Protein AF-A0A0D8XVU2-F1 (afdb_monomer)

Radius of gyration: 22.28 Å; Cα contacts (8 Å, |Δi|>4): 128; chains: 1; bounding box: 56×34×59 Å

Foldseek 3Di:
DVVCVVVCCVVVPPPPPDPPPPPVPDQDQDQQDLVNLLVVLVPDDFPDQDDVVRDGSVNSNPDDSVVSVVVSVVSSVCLVVLNDPPVVLVDDDDDDDLVLVPDDPPDQPPHPPRDCVVVVVVVVVVVVVCVVVVNFDKDKDKDWDPVVQADDLSVVLVVVVVSVDPNSVSVRPRCVSCVVRDPHDDCPDTIDIDIDGDD

Secondary structure (DSSP, 8-state):
-HHHHHHHHHHHS---PPP-----S--PPP---HHHHHHHHHHSPTTPPP-TT---HHHHHT--HHHHHHHHHHHHHHHHTT---GGGGGS-----THHHHSS-TT--TT-TT--HHHHHHH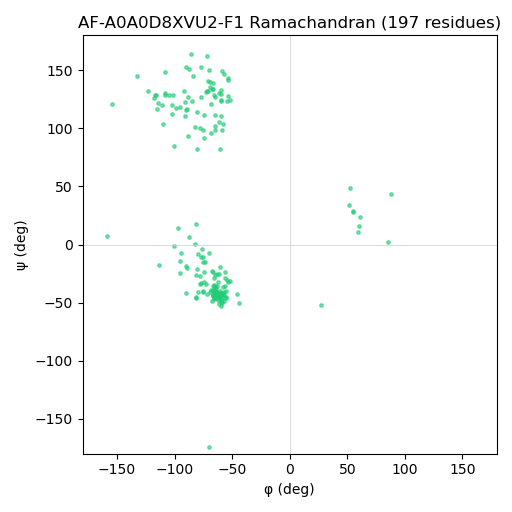HHHHHHHHHHTT---EEEEEEETTTTTS--HHHHHHHHHHTT--HHHHHHHHHHHHTTT------SS-EEEEEEE--

Mean predicted aligned error: 13.41 Å

pLDDT: mean 71.26, std 16.43, range [32.88, 96.31]

Structure (mmCIF, N/CA/C/O backbone):
data_AF-A0A0D8XVU2-F1
#
_entry.id   AF-A0A0D8XVU2-F1
#
loop_
_atom_site.group_PDB
_atom_site.id
_atom_site.type_symbol
_atom_site.label_atom_id
_atom_site.label_alt_id
_atom_site.label_comp_id
_atom_site.label_asym_id
_atom_site.label_entity_id
_atom_site.label_seq_id
_atom_site.pdbx_PDB_ins_code
_atom_site.Cartn_x
_atom_site.Cartn_y
_atom_site.Cartn_z
_atom_site.occupancy
_atom_site.B_iso_or_equiv
_atom_site.auth_seq_id
_atom_site.auth_comp_id
_atom_site.auth_asym_id
_atom_site.auth_atom_id
_atom_site.pdbx_PDB_model_num
ATOM 1 N N . LYS A 1 1 ? -9.656 13.065 28.078 1.00 55.38 1 LYS A N 1
ATOM 2 C CA . LYS A 1 1 ? -8.350 13.453 28.650 1.00 55.38 1 LYS A CA 1
ATOM 3 C C . LYS A 1 1 ? -7.384 12.282 28.564 1.00 55.38 1 LYS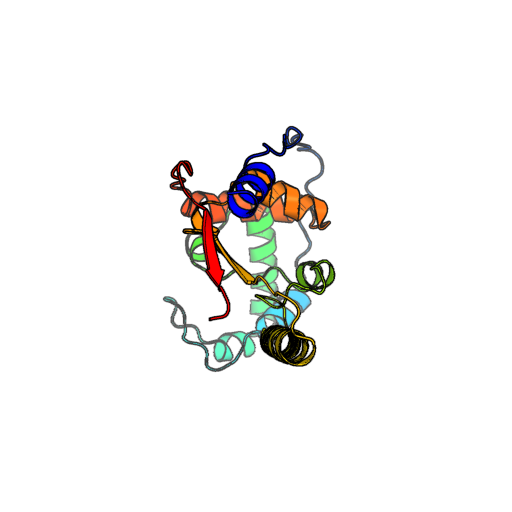 A C 1
ATOM 5 O O . LYS A 1 1 ? -6.720 12.231 27.550 1.00 55.38 1 LYS A O 1
ATOM 10 N N . ILE A 1 2 ? -7.490 11.244 29.408 1.00 67.81 2 ILE A N 1
ATOM 11 C CA . ILE A 1 2 ? -6.573 10.076 29.425 1.00 67.81 2 ILE A CA 1
ATOM 12 C C . ILE A 1 2 ? -6.225 9.510 28.035 1.00 67.81 2 ILE A C 1
ATOM 14 O O . ILE A 1 2 ? -5.056 9.371 27.721 1.00 67.81 2 ILE A O 1
ATOM 18 N N . ILE A 1 3 ? -7.216 9.230 27.181 1.00 64.94 3 ILE A N 1
ATOM 19 C CA . ILE A 1 3 ? -6.975 8.669 25.837 1.00 64.94 3 ILE A CA 1
ATOM 20 C C . ILE A 1 3 ? -6.237 9.662 24.925 1.00 64.94 3 ILE A C 1
ATOM 22 O O . ILE A 1 3 ? -5.293 9.293 24.236 1.00 64.94 3 ILE A O 1
ATOM 26 N N . TYR A 1 4 ? -6.650 10.931 24.936 1.00 64.50 4 TYR A N 1
ATOM 27 C CA . TYR A 1 4 ? -6.000 11.976 24.146 1.00 64.50 4 TYR A CA 1
ATOM 28 C C . TYR A 1 4 ? -4.567 12.211 24.631 1.00 64.50 4 TYR A C 1
ATOM 30 O O . TYR A 1 4 ? -3.660 12.271 23.811 1.00 64.50 4 TYR A O 1
ATOM 38 N N . ASP A 1 5 ? -4.359 12.271 25.947 1.00 70.50 5 ASP A N 1
ATOM 39 C CA . ASP A 1 5 ? -3.047 12.470 26.563 1.00 70.50 5 ASP A CA 1
ATOM 40 C C . ASP A 1 5 ? -2.137 11.261 26.291 1.00 70.50 5 ASP A C 1
ATOM 42 O O . ASP A 1 5 ? -0.983 11.434 25.918 1.00 70.50 5 ASP A O 1
ATOM 46 N N . TYR A 1 6 ? -2.670 10.035 26.372 1.00 70.75 6 TYR A N 1
ATOM 47 C CA . TYR A 1 6 ? -1.950 8.803 26.041 1.00 70.75 6 TYR A CA 1
ATOM 48 C C . TYR A 1 6 ? -1.466 8.800 24.589 1.00 70.75 6 TYR A C 1
ATOM 50 O O . TYR A 1 6 ? -0.275 8.630 24.352 1.00 70.75 6 TYR A O 1
ATOM 58 N N . TYR A 1 7 ? -2.352 9.040 23.616 1.00 63.50 7 TYR A N 1
ATOM 59 C CA . TYR A 1 7 ? -1.962 9.032 22.203 1.00 63.50 7 TYR A CA 1
ATOM 60 C C . TYR A 1 7 ? -1.126 10.257 21.812 1.00 63.50 7 TYR A C 1
ATOM 62 O O . TYR A 1 7 ? -0.202 10.128 21.015 1.00 63.50 7 TYR A O 1
ATOM 70 N N . THR A 1 8 ? -1.376 11.426 22.403 1.00 66.38 8 THR A N 1
ATOM 71 C CA . THR A 1 8 ? -0.524 12.611 22.208 1.00 66.38 8 THR A CA 1
ATOM 72 C C . THR A 1 8 ? 0.881 12.367 22.748 1.00 66.38 8 THR A C 1
ATOM 74 O O . THR A 1 8 ? 1.844 12.750 22.097 1.00 66.38 8 THR A O 1
ATOM 77 N N . ASN A 1 9 ? 1.028 11.673 23.880 1.00 65.19 9 ASN A N 1
ATOM 78 C CA . ASN A 1 9 ? 2.337 11.294 24.410 1.00 65.19 9 ASN A CA 1
ATOM 79 C C . ASN A 1 9 ? 2.997 10.181 23.582 1.00 65.19 9 ASN A C 1
ATOM 81 O O . ASN A 1 9 ? 4.178 10.293 23.270 1.00 65.19 9 ASN A O 1
ATOM 85 N N . LEU A 1 10 ? 2.242 9.154 23.171 1.00 65.69 10 LEU A N 1
ATOM 86 C CA . LEU A 1 10 ? 2.734 8.038 22.352 1.00 65.69 10 LEU A CA 1
ATOM 87 C C . LEU A 1 10 ? 3.265 8.509 20.990 1.00 65.69 10 LEU A C 1
ATOM 89 O O . LEU A 1 10 ? 4.299 8.038 20.532 1.00 65.69 10 LEU A O 1
ATOM 93 N N . PHE A 1 11 ? 2.563 9.443 20.343 1.00 60.69 11 PHE A N 1
ATOM 94 C CA . PHE A 1 11 ? 2.954 9.980 19.036 1.00 60.69 11 PHE A CA 1
ATOM 95 C C . PHE A 1 11 ? 3.769 11.282 19.126 1.00 60.69 11 PHE A C 1
ATOM 97 O O . PHE A 1 11 ? 4.379 11.692 18.141 1.00 60.69 11 PHE A O 1
ATOM 104 N N . GLY A 1 12 ? 3.793 11.942 20.287 1.00 54.47 12 GLY A N 1
ATOM 105 C CA . GLY A 1 12 ? 4.591 13.140 20.563 1.00 54.47 12 GLY A CA 1
ATOM 106 C C . GLY A 1 12 ? 5.991 12.838 21.100 1.00 54.47 12 GLY A C 1
ATOM 107 O O . GLY A 1 12 ? 6.888 13.682 20.975 1.00 54.47 12 GLY A O 1
ATOM 108 N N . SER A 1 13 ? 6.217 11.638 21.656 1.00 50.50 13 SER A N 1
ATOM 109 C CA . SER A 1 13 ? 7.553 11.177 22.022 1.00 50.50 13 SER A CA 1
ATOM 110 C C . SER A 1 13 ? 8.411 11.145 20.765 1.00 50.50 13 SER A C 1
ATOM 112 O O . SER A 1 13 ? 8.171 10.361 19.847 1.00 50.50 13 SER A O 1
ATOM 114 N N . HIS A 1 14 ? 9.386 12.048 20.699 1.00 51.75 14 HIS A N 1
ATOM 115 C CA . HIS A 1 14 ? 10.331 12.095 19.600 1.00 51.75 14 HIS A CA 1
ATOM 116 C C . HIS A 1 14 ? 11.087 10.769 19.587 1.00 51.75 14 HIS A C 1
ATOM 118 O O . HIS A 1 14 ? 11.956 10.548 20.431 1.00 51.75 14 HIS A O 1
ATOM 124 N N . VAL A 1 15 ? 10.767 9.892 18.634 1.00 48.75 15 VAL A N 1
ATOM 125 C CA . VAL A 1 15 ? 11.687 8.830 18.238 1.00 48.75 15 VAL A CA 1
ATOM 126 C C . VAL A 1 15 ? 12.948 9.567 17.804 1.00 48.75 15 VAL A C 1
ATOM 128 O O . VAL A 1 15 ? 12.955 10.248 16.775 1.00 48.75 15 VAL A O 1
ATOM 131 N N . ARG A 1 16 ? 13.981 9.557 18.654 1.00 41.47 16 ARG A N 1
ATOM 132 C CA . ARG A 1 16 ? 15.300 10.040 18.258 1.00 41.47 16 ARG A CA 1
ATOM 133 C C . ARG A 1 16 ? 15.799 9.027 17.247 1.00 41.47 16 ARG A C 1
ATOM 135 O O . ARG A 1 16 ? 16.278 7.965 17.627 1.00 41.47 16 ARG A O 1
ATOM 142 N N . LEU A 1 17 ? 15.591 9.343 15.977 1.00 44.69 17 LEU A N 1
ATOM 143 C CA . LEU A 1 17 ? 16.127 8.549 14.888 1.00 44.69 17 LEU A CA 1
ATOM 144 C C . LEU A 1 17 ? 17.657 8.586 15.033 1.00 44.69 17 LEU A C 1
ATOM 146 O O . LEU A 1 17 ? 18.214 9.678 15.230 1.00 44.69 17 LEU A O 1
ATOM 150 N N . PRO A 1 18 ? 18.344 7.435 14.998 1.00 41.91 18 PRO A N 1
ATOM 151 C CA . PRO A 1 18 ? 19.790 7.422 14.876 1.00 41.91 18 PRO A CA 1
ATOM 152 C C . PRO A 1 18 ? 20.185 8.259 13.650 1.00 41.91 18 PRO A C 1
ATOM 154 O O . PRO A 1 18 ? 19.475 8.224 12.639 1.00 41.91 18 PRO A O 1
ATOM 157 N N . PRO A 1 19 ? 21.293 9.018 13.688 1.00 42.16 19 PRO A N 1
ATOM 158 C CA . PRO A 1 19 ? 21.792 9.662 12.483 1.00 42.16 19 PRO A CA 1
ATOM 159 C C . PRO A 1 19 ? 21.988 8.588 11.407 1.00 42.16 19 PRO A C 1
ATOM 161 O O . PRO A 1 19 ? 22.682 7.595 11.633 1.00 42.16 19 PRO A O 1
ATOM 164 N N . CYS A 1 20 ? 21.334 8.768 10.254 1.00 41.53 20 CYS A N 1
ATOM 165 C CA . CYS A 1 20 ? 21.554 7.930 9.082 1.00 41.53 20 CYS A CA 1
ATOM 166 C C . CYS A 1 20 ? 23.033 8.041 8.710 1.00 41.53 20 CYS A C 1
ATOM 168 O O . CYS A 1 20 ? 23.448 9.020 8.094 1.00 41.53 20 CYS A O 1
ATOM 170 N N . ASN A 1 21 ? 23.839 7.060 9.119 1.00 40.81 21 ASN A N 1
ATOM 171 C CA . ASN A 1 21 ? 25.218 6.975 8.674 1.00 40.81 21 ASN A CA 1
ATOM 172 C C . ASN A 1 21 ? 25.180 6.731 7.167 1.00 40.81 21 ASN A C 1
ATOM 174 O O . ASN A 1 21 ? 24.754 5.664 6.719 1.00 40.81 21 ASN A O 1
ATOM 178 N N . GLU A 1 22 ? 25.604 7.732 6.398 1.00 47.22 22 GLU A N 1
ATOM 179 C CA . GLU A 1 22 ? 25.876 7.619 4.971 1.00 47.22 22 GLU A CA 1
ATOM 180 C C . GLU A 1 22 ? 26.980 6.571 4.763 1.00 47.22 22 GLU A C 1
ATOM 182 O O . GLU A 1 22 ? 28.155 6.901 4.626 1.00 47.22 22 GLU A O 1
ATOM 187 N N . ARG A 1 23 ? 26.637 5.280 4.752 1.00 42.72 23 ARG A N 1
ATOM 188 C CA . ARG A 1 23 ? 27.529 4.268 4.187 1.00 42.72 23 ARG A CA 1
ATOM 189 C C . ARG A 1 23 ? 27.447 4.429 2.674 1.00 42.72 23 ARG A C 1
ATOM 191 O O . ARG A 1 23 ? 26.523 3.924 2.042 1.00 42.72 23 ARG A O 1
ATOM 198 N N . LYS A 1 24 ? 28.352 5.242 2.132 1.00 46.25 24 LYS A N 1
ATOM 199 C CA . LYS A 1 24 ? 28.456 5.551 0.700 1.00 46.25 24 LYS A CA 1
ATOM 200 C C . LYS A 1 24 ? 29.156 4.472 -0.120 1.00 46.25 24 LYS A C 1
ATOM 202 O O . LYS A 1 24 ? 29.100 4.544 -1.343 1.00 46.25 24 LYS A O 1
ATOM 207 N N . ASP A 1 25 ? 29.740 3.467 0.513 1.00 42.00 25 ASP A N 1
ATOM 208 C CA . ASP A 1 25 ? 30.654 2.570 -0.182 1.00 42.00 25 ASP A CA 1
ATOM 209 C C . ASP A 1 25 ? 30.004 1.192 -0.392 1.00 42.00 25 ASP A C 1
ATOM 211 O O . ASP A 1 25 ? 29.440 0.612 0.534 1.00 42.00 25 ASP A O 1
ATOM 215 N N . ASP A 1 26 ? 30.049 0.726 -1.645 1.00 47.97 26 ASP A N 1
ATOM 216 C CA . ASP A 1 26 ? 29.493 -0.517 -2.215 1.00 47.97 26 ASP A CA 1
ATOM 217 C C . ASP A 1 26 ? 28.041 -0.497 -2.736 1.00 47.97 26 ASP A C 1
ATOM 219 O O . ASP A 1 26 ? 27.272 -1.454 -2.598 1.00 47.97 26 ASP A O 1
ATOM 223 N N . TYR A 1 27 ? 27.667 0.563 -3.462 1.00 54.53 27 TYR A N 1
ATOM 224 C CA . TYR A 1 27 ? 26.504 0.511 -4.358 1.00 54.53 27 TYR A CA 1
ATOM 225 C C . TYR A 1 27 ? 26.731 -0.487 -5.510 1.00 54.53 27 TYR A C 1
ATOM 227 O O . TYR A 1 27 ? 27.332 -0.163 -6.534 1.00 54.53 27 TYR A O 1
ATOM 235 N N . VAL A 1 28 ? 26.190 -1.699 -5.372 1.00 60.41 28 VAL A N 1
ATOM 236 C CA . VAL A 1 28 ? 26.050 -2.646 -6.487 1.00 60.41 28 VAL A CA 1
ATOM 237 C C . VAL A 1 28 ? 24.702 -2.407 -7.164 1.00 60.41 28 VAL A C 1
ATOM 239 O O . VAL A 1 28 ? 23.644 -2.588 -6.556 1.00 60.41 28 VAL A O 1
ATOM 242 N N . VAL A 1 29 ? 24.735 -1.992 -8.434 1.00 62.69 29 VAL A N 1
ATOM 243 C CA . VAL A 1 29 ? 23.530 -1.827 -9.261 1.00 62.69 29 VAL A CA 1
ATOM 244 C C . VAL A 1 29 ? 22.816 -3.180 -9.353 1.00 62.69 29 VAL A C 1
ATOM 246 O O . VAL A 1 29 ? 23.429 -4.149 -9.812 1.00 62.69 29 VAL A O 1
ATOM 249 N N . PRO A 1 30 ? 21.532 -3.277 -8.963 1.00 66.50 30 PRO A N 1
ATOM 250 C CA . PRO A 1 30 ? 20.778 -4.510 -9.126 1.00 66.50 30 PRO A CA 1
ATOM 251 C C . PRO A 1 30 ? 20.721 -4.902 -10.605 1.00 66.50 30 PRO A C 1
ATOM 253 O O . PRO A 1 30 ? 20.367 -4.087 -11.463 1.00 66.50 30 PRO A O 1
ATOM 256 N N . ASN A 1 31 ? 21.060 -6.152 -10.915 1.00 73.88 31 ASN A N 1
ATOM 257 C CA . ASN A 1 31 ? 20.968 -6.662 -12.276 1.00 73.88 31 ASN A CA 1
ATOM 258 C C . ASN A 1 31 ? 19.498 -6.929 -12.625 1.00 73.88 31 ASN A C 1
ATOM 260 O O . ASN A 1 31 ? 18.951 -7.959 -12.244 1.00 73.88 31 ASN A O 1
ATOM 264 N N . VAL A 1 32 ? 18.865 -5.993 -13.334 1.00 80.38 32 VAL A N 1
ATOM 265 C CA . VAL A 1 32 ? 17.472 -6.128 -13.776 1.00 80.38 32 VAL A CA 1
ATOM 266 C C . VAL A 1 32 ? 17.396 -7.126 -14.930 1.00 80.38 32 VAL A C 1
ATOM 268 O O . VAL A 1 32 ? 17.852 -6.853 -16.045 1.00 80.38 32 VAL A O 1
ATOM 271 N N . LEU A 1 33 ? 16.784 -8.283 -14.688 1.00 84.75 33 LEU A N 1
ATOM 272 C CA . LEU A 1 33 ? 16.692 -9.348 -15.681 1.00 84.75 33 LEU A CA 1
ATOM 273 C C . LEU A 1 33 ? 15.510 -9.118 -16.643 1.00 84.75 33 LEU A C 1
ATOM 275 O O . LEU A 1 33 ? 14.425 -8.701 -16.229 1.00 84.75 33 LEU A O 1
ATOM 279 N N . PRO A 1 34 ? 15.633 -9.477 -17.937 1.00 85.50 34 PRO A N 1
ATOM 280 C CA . PRO A 1 34 ? 14.503 -9.435 -18.870 1.00 85.50 34 PRO A CA 1
ATOM 281 C C . PRO A 1 34 ? 13.286 -10.255 -18.407 1.00 85.50 34 PRO A C 1
ATOM 283 O O . PRO A 1 34 ? 12.148 -9.921 -18.743 1.00 85.50 34 PRO A O 1
ATOM 286 N N . SER A 1 35 ? 13.509 -11.323 -17.633 1.00 83.19 35 SER A N 1
ATOM 287 C CA . SER A 1 35 ? 12.451 -12.131 -17.016 1.00 83.19 35 SER A CA 1
ATOM 288 C C . SER A 1 35 ? 11.667 -11.356 -15.955 1.00 83.19 35 SER A C 1
ATOM 290 O O . SER A 1 35 ? 10.444 -11.472 -15.921 1.00 83.19 35 SER A O 1
ATOM 292 N N . GLU A 1 36 ? 12.329 -10.527 -15.145 1.00 82.44 36 GLU A N 1
ATOM 293 C CA . GLU A 1 36 ? 11.684 -9.667 -14.146 1.00 82.44 36 GLU A CA 1
ATOM 294 C C . GLU A 1 36 ? 10.820 -8.604 -14.819 1.00 82.44 36 GLU A C 1
ATOM 296 O O . GLU A 1 36 ? 9.668 -8.416 -14.434 1.00 82.44 36 GLU A O 1
ATOM 301 N N . ILE A 1 37 ? 11.328 -7.976 -15.886 1.00 85.62 37 ILE A N 1
ATOM 302 C CA . ILE A 1 37 ? 10.556 -7.014 -16.686 1.00 85.62 37 ILE A CA 1
ATOM 303 C C . ILE A 1 37 ? 9.319 -7.685 -17.287 1.00 85.62 37 ILE A C 1
ATOM 305 O O . ILE A 1 37 ? 8.211 -7.155 -17.196 1.00 85.62 37 ILE A O 1
ATOM 309 N N . ARG A 1 38 ? 9.477 -8.882 -17.864 1.00 87.06 38 ARG A N 1
ATOM 310 C CA . ARG A 1 38 ? 8.354 -9.647 -18.421 1.00 87.06 38 ARG A CA 1
ATOM 311 C C . ARG A 1 38 ? 7.335 -10.011 -17.342 1.00 87.06 38 ARG A C 1
ATOM 313 O O . ARG A 1 38 ? 6.136 -9.870 -17.572 1.00 87.06 38 ARG A O 1
ATOM 320 N N . HIS A 1 39 ? 7.798 -10.437 -16.168 1.00 84.81 39 HIS A N 1
ATOM 321 C CA . HIS A 1 39 ? 6.931 -10.754 -15.038 1.00 84.81 39 HIS A CA 1
ATOM 322 C C . HIS A 1 39 ? 6.162 -9.512 -14.565 1.00 84.81 39 HIS A C 1
ATOM 324 O O . HIS A 1 39 ? 4.935 -9.557 -14.466 1.00 84.81 39 HIS A O 1
ATOM 330 N N . ALA A 1 40 ? 6.849 -8.383 -14.378 1.00 83.56 40 ALA A N 1
ATOM 331 C CA . ALA A 1 40 ? 6.247 -7.112 -13.988 1.00 83.56 40 ALA A CA 1
ATOM 332 C C . ALA A 1 40 ? 5.170 -6.663 -14.987 1.00 83.56 40 ALA A C 1
ATOM 334 O O . ALA A 1 40 ? 4.041 -6.399 -14.578 1.00 83.56 40 ALA A O 1
ATOM 335 N N . ILE A 1 41 ? 5.465 -6.679 -16.292 1.00 86.31 41 ILE A N 1
ATOM 336 C CA . ILE A 1 41 ? 4.507 -6.338 -17.357 1.00 86.31 41 ILE A CA 1
ATOM 337 C C . ILE A 1 41 ? 3.305 -7.293 -17.347 1.00 86.31 41 ILE A C 1
ATOM 339 O O . ILE A 1 41 ? 2.156 -6.854 -17.429 1.00 86.31 41 ILE A O 1
ATOM 343 N N . SER A 1 42 ? 3.547 -8.600 -17.204 1.00 84.81 42 SER A N 1
ATOM 344 C CA . SER A 1 42 ? 2.475 -9.602 -17.159 1.00 84.81 42 SER A CA 1
ATOM 345 C C . SER A 1 42 ? 1.538 -9.405 -15.961 1.00 84.81 42 SER A C 1
ATOM 347 O O . SER A 1 42 ? 0.334 -9.638 -16.080 1.00 84.81 42 SER A O 1
ATOM 349 N N . SER A 1 43 ? 2.076 -8.902 -14.842 1.00 82.56 43 SER A N 1
ATOM 350 C CA . SER A 1 43 ? 1.348 -8.676 -13.591 1.00 82.56 43 SER A CA 1
ATOM 351 C C . SER A 1 43 ? 0.427 -7.448 -13.619 1.00 82.56 43 SER A C 1
ATOM 353 O O . SER A 1 43 ? -0.458 -7.321 -12.769 1.00 82.56 43 SER A O 1
ATOM 355 N N . VAL A 1 44 ? 0.594 -6.553 -14.601 1.00 81.00 44 VAL A N 1
ATOM 356 C CA . VAL A 1 44 ? -0.253 -5.365 -14.760 1.00 81.00 44 VAL A CA 1
ATOM 357 C C . VAL A 1 44 ? -1.676 -5.800 -15.121 1.00 81.00 44 VAL A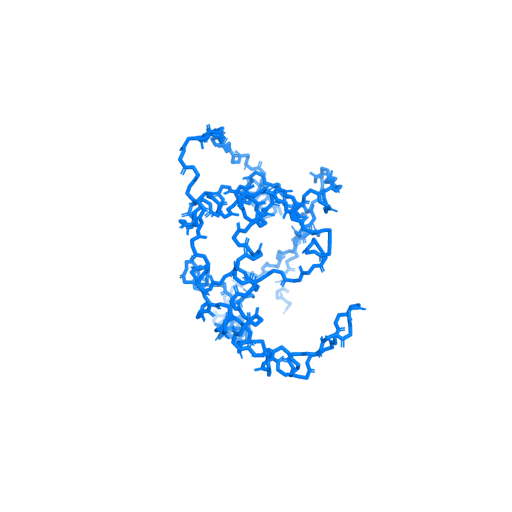 C 1
ATOM 359 O O . VAL A 1 44 ? -1.881 -6.656 -15.984 1.00 81.00 44 VAL A O 1
ATOM 362 N N . ARG A 1 45 ? -2.690 -5.226 -14.462 1.00 80.69 45 ARG A N 1
ATOM 363 C CA . ARG A 1 45 ? -4.099 -5.520 -14.773 1.00 80.69 45 ARG A CA 1
ATOM 364 C C . ARG A 1 45 ? -4.455 -5.004 -16.169 1.00 80.69 45 ARG A C 1
ATOM 366 O O . ARG A 1 45 ? -4.070 -3.901 -16.534 1.00 80.69 45 ARG A O 1
ATOM 373 N N . ASN A 1 46 ? -5.219 -5.790 -16.922 1.00 84.19 46 ASN A N 1
ATOM 374 C CA . ASN A 1 46 ? -5.799 -5.329 -18.185 1.00 84.19 46 ASN A CA 1
ATOM 375 C C . ASN A 1 46 ? -6.922 -4.319 -17.919 1.00 84.19 46 ASN A C 1
ATOM 377 O O . ASN A 1 46 ? -7.482 -4.282 -16.819 1.00 84.19 46 ASN A O 1
ATOM 381 N N . ARG A 1 47 ? -7.284 -3.547 -18.950 1.00 80.81 47 ARG A N 1
ATOM 382 C CA . ARG A 1 47 ? -8.391 -2.577 -18.936 1.00 80.81 47 ARG A CA 1
ATOM 383 C C . ARG A 1 47 ? -8.231 -1.449 -17.909 1.00 80.81 47 ARG A C 1
ATOM 385 O O . ARG A 1 47 ? -9.218 -0.841 -17.504 1.00 80.81 47 ARG A O 1
ATOM 392 N N . THR A 1 48 ? -7.003 -1.144 -17.492 1.00 78.56 48 THR A N 1
ATOM 393 C CA . THR A 1 48 ? -6.727 0.076 -16.724 1.00 78.56 48 THR A CA 1
ATOM 394 C C . THR A 1 48 ? -6.702 1.290 -17.653 1.00 78.56 48 THR A C 1
ATOM 396 O O . THR A 1 48 ? -6.389 1.168 -18.840 1.00 78.56 48 THR A O 1
ATOM 399 N N . ALA A 1 49 ? -7.027 2.470 -17.121 1.00 75.69 49 ALA A N 1
ATOM 400 C CA . ALA A 1 49 ? -6.924 3.715 -17.875 1.00 75.69 49 ALA A CA 1
ATOM 401 C C . ALA A 1 49 ? -5.464 3.943 -18.322 1.00 75.69 49 ALA A C 1
ATOM 403 O O . ALA A 1 49 ? -4.557 3.761 -17.504 1.00 75.69 49 ALA A O 1
ATOM 404 N N . PRO A 1 50 ? -5.219 4.290 -19.597 1.00 78.25 50 PRO A N 1
ATOM 405 C CA . PRO A 1 50 ? -3.873 4.575 -20.070 1.00 78.25 50 PRO A CA 1
ATOM 406 C C . PRO A 1 50 ? -3.359 5.888 -19.468 1.00 78.25 50 PRO A C 1
ATOM 408 O O . PRO A 1 50 ? -4.142 6.794 -19.174 1.00 78.25 50 PRO A O 1
ATOM 411 N N . GLY A 1 51 ? -2.042 5.983 -19.288 1.00 75.94 51 GLY A N 1
ATOM 412 C CA . GLY A 1 51 ? -1.398 7.208 -18.824 1.00 75.94 51 GLY A CA 1
ATOM 413 C C . GLY A 1 51 ? -1.426 8.323 -19.880 1.00 75.94 51 GLY A C 1
ATOM 414 O O . GLY A 1 51 ? -2.007 8.161 -20.958 1.00 75.94 51 GLY A O 1
ATOM 415 N N . PRO A 1 52 ? -0.761 9.462 -19.614 1.00 76.69 52 PRO A N 1
ATOM 416 C CA . PRO A 1 52 ? -0.605 10.549 -20.589 1.00 76.69 52 PRO A CA 1
ATOM 417 C C . PRO A 1 52 ? 0.039 10.107 -21.915 1.00 76.69 52 PRO A C 1
ATOM 419 O O . PRO A 1 52 ? -0.177 10.736 -22.947 1.00 76.69 52 PRO A O 1
ATOM 422 N N . ASP A 1 53 ? 0.796 9.007 -21.886 1.00 79.88 53 ASP A N 1
ATOM 423 C CA . ASP A 1 53 ? 1.428 8.349 -23.034 1.00 79.88 53 ASP A CA 1
ATOM 424 C C . ASP A 1 53 ? 0.453 7.550 -23.918 1.00 79.88 53 ASP A C 1
ATOM 426 O O . ASP A 1 53 ? 0.816 7.127 -25.014 1.00 79.88 53 ASP A O 1
ATOM 430 N N . ARG A 1 54 ? -0.791 7.349 -23.464 1.00 83.25 54 ARG A N 1
ATOM 431 C CA . ARG A 1 54 ? -1.847 6.574 -24.135 1.00 83.25 54 ARG A CA 1
ATOM 432 C C . ARG A 1 54 ? -1.496 5.096 -24.367 1.00 83.25 54 ARG A C 1
ATOM 434 O O . ARG A 1 54 ? -2.187 4.413 -25.129 1.00 83.25 54 ARG A O 1
ATOM 441 N N . ILE A 1 55 ? -0.478 4.569 -23.685 1.00 83.88 55 ILE A N 1
ATOM 442 C CA . ILE A 1 55 ? -0.071 3.167 -23.808 1.00 83.88 55 ILE A CA 1
ATOM 443 C C . ILE A 1 55 ? -0.933 2.321 -22.872 1.00 83.88 55 ILE A C 1
ATOM 445 O O . ILE A 1 55 ? -0.999 2.553 -21.666 1.00 83.88 55 ILE A O 1
ATOM 449 N N . ARG A 1 56 ? -1.617 1.319 -23.430 1.00 84.38 56 ARG A N 1
ATOM 450 C CA . ARG A 1 56 ? -2.443 0.403 -22.643 1.00 84.38 56 ARG A CA 1
ATOM 451 C C . ARG A 1 56 ? -1.636 -0.817 -22.180 1.00 84.38 56 ARG A C 1
ATOM 453 O O . ARG A 1 56 ? -0.707 -1.227 -22.884 1.00 84.38 56 ARG A O 1
ATOM 460 N N . PRO A 1 57 ? -2.000 -1.453 -21.051 1.00 84.69 57 PRO A N 1
ATOM 461 C CA . PRO A 1 57 ? -1.345 -2.677 -20.583 1.00 84.69 57 PRO A CA 1
ATOM 462 C C . PRO A 1 57 ? -1.297 -3.791 -21.632 1.00 84.69 57 PRO A C 1
ATOM 464 O O . PRO A 1 57 ? -0.335 -4.552 -21.682 1.00 84.69 57 PRO A O 1
ATOM 467 N N . GLU A 1 58 ? -2.307 -3.877 -22.498 1.00 89.06 58 GLU A N 1
ATOM 468 C CA . GLU A 1 58 ? -2.382 -4.874 -23.566 1.00 89.06 58 GLU A CA 1
ATOM 469 C C . GLU A 1 58 ? -1.264 -4.680 -24.600 1.00 89.06 58 GLU A C 1
ATOM 471 O O . GLU A 1 58 ? -0.697 -5.657 -25.084 1.00 89.06 58 GLU A O 1
ATOM 476 N N . HIS A 1 59 ? -0.881 -3.432 -24.888 1.00 86.56 59 HIS A N 1
ATOM 477 C CA . HIS A 1 59 ? 0.256 -3.137 -25.763 1.00 86.56 59 HIS A CA 1
ATOM 478 C C . HIS A 1 59 ? 1.577 -3.555 -25.110 1.00 86.56 59 HIS A C 1
ATOM 480 O O . HIS A 1 59 ? 2.444 -4.111 -25.778 1.00 86.56 59 HIS A O 1
ATOM 486 N N . LEU A 1 60 ? 1.712 -3.345 -23.795 1.00 85.00 60 LEU A N 1
ATOM 487 C CA . LEU A 1 60 ? 2.910 -3.738 -23.048 1.00 85.00 60 LEU A CA 1
ATOM 488 C C . LEU A 1 60 ? 3.081 -5.262 -23.008 1.00 85.00 60 LEU A C 1
ATOM 490 O O . LEU A 1 60 ? 4.192 -5.767 -23.159 1.00 85.00 60 LEU A O 1
ATOM 494 N N . LYS A 1 61 ? 1.986 -6.010 -22.845 1.00 89.00 61 LYS A N 1
ATOM 495 C CA . LYS A 1 61 ? 2.017 -7.481 -22.785 1.00 89.00 61 LYS A CA 1
ATOM 496 C C . LYS A 1 61 ? 2.404 -8.143 -24.106 1.00 89.00 61 LYS A C 1
ATOM 498 O O . LYS A 1 61 ? 2.920 -9.255 -24.080 1.00 89.00 61 LYS A O 1
ATOM 503 N N . ASN A 1 62 ? 2.222 -7.444 -25.224 1.00 88.12 62 ASN A N 1
ATOM 504 C CA . ASN A 1 62 ? 2.558 -7.922 -26.565 1.00 88.12 62 ASN A CA 1
ATOM 505 C C . ASN A 1 62 ? 3.927 -7.422 -27.067 1.00 88.12 62 ASN A C 1
ATOM 507 O O . ASN A 1 62 ? 4.217 -7.506 -28.260 1.00 88.12 62 ASN A O 1
ATOM 511 N N . LEU A 1 63 ? 4.783 -6.888 -26.186 1.00 89.25 63 LEU A N 1
ATOM 512 C CA . LEU A 1 63 ? 6.095 -6.377 -26.583 1.00 89.25 63 LEU A CA 1
ATOM 513 C C . LEU A 1 63 ? 7.040 -7.499 -27.058 1.00 89.25 63 LEU A C 1
ATOM 515 O O . LEU A 1 63 ? 7.221 -8.496 -26.351 1.00 89.25 63 LEU A O 1
ATOM 519 N N . PRO A 1 64 ? 7.737 -7.313 -28.197 1.00 91.62 64 PRO A N 1
ATOM 520 C CA . PRO A 1 64 ? 8.775 -8.231 -28.646 1.00 91.62 64 PRO A CA 1
ATOM 521 C C . PRO A 1 64 ? 9.887 -8.421 -27.598 1.00 91.62 64 PRO A C 1
ATOM 523 O O . PRO A 1 64 ? 10.277 -7.454 -26.930 1.00 91.62 64 PRO A O 1
ATOM 526 N N . PRO A 1 65 ? 10.499 -9.620 -27.498 1.00 89.38 65 PRO A N 1
ATOM 527 C CA . PRO A 1 65 ? 11.596 -9.884 -26.561 1.00 89.38 65 PRO A CA 1
ATOM 528 C C . PRO A 1 65 ? 12.779 -8.915 -26.690 1.00 89.38 65 PRO A C 1
ATOM 530 O O . PRO A 1 65 ? 13.435 -8.604 -25.696 1.00 89.38 65 PRO A O 1
ATOM 533 N N . VAL A 1 66 ? 13.024 -8.404 -27.901 1.00 91.31 66 VAL A N 1
ATOM 534 C CA . VAL A 1 66 ? 14.054 -7.392 -28.175 1.00 91.31 66 VAL A CA 1
ATOM 535 C C . VAL A 1 66 ? 13.786 -6.111 -27.384 1.00 91.31 66 VAL A C 1
ATOM 537 O O . VAL A 1 66 ? 14.702 -5.583 -26.757 1.00 91.31 66 VAL A O 1
ATOM 540 N N . ILE A 1 67 ? 12.532 -5.650 -27.335 1.00 89.75 67 ILE A N 1
ATOM 541 C CA . ILE A 1 67 ? 12.152 -4.446 -26.587 1.00 89.75 67 ILE A CA 1
ATOM 542 C C . ILE A 1 67 ? 12.274 -4.696 -25.083 1.00 89.75 67 ILE A C 1
ATOM 544 O O . ILE A 1 67 ? 12.820 -3.855 -24.379 1.00 89.75 67 ILE A O 1
ATOM 548 N N . ILE A 1 68 ? 11.877 -5.874 -24.588 1.00 89.19 68 ILE A N 1
ATOM 549 C CA . ILE A 1 68 ? 12.041 -6.251 -23.170 1.00 89.19 68 ILE A CA 1
ATOM 550 C C . ILE A 1 68 ? 13.522 -6.215 -22.758 1.00 89.19 68 ILE A C 1
ATOM 552 O O . ILE A 1 68 ? 13.865 -5.679 -21.704 1.00 89.19 68 ILE A O 1
ATOM 556 N N . LYS A 1 69 ? 14.420 -6.735 -23.606 1.00 89.00 69 LYS A N 1
ATOM 557 C CA . LYS A 1 69 ? 15.870 -6.691 -23.368 1.00 89.00 69 LYS A CA 1
ATOM 558 C C . LYS A 1 69 ? 16.404 -5.257 -23.373 1.00 89.00 69 LYS A C 1
ATOM 560 O O . LYS A 1 69 ? 17.243 -4.914 -22.544 1.00 89.00 69 LYS A O 1
ATOM 565 N N . THR A 1 70 ? 15.922 -4.414 -24.285 1.00 90.25 70 THR A N 1
ATOM 566 C CA . THR A 1 70 ? 16.287 -2.991 -24.333 1.00 90.25 70 THR A CA 1
ATOM 567 C C . THR A 1 70 ? 15.791 -2.242 -23.099 1.00 90.25 70 THR A C 1
ATOM 569 O O . THR A 1 70 ? 16.563 -1.492 -22.510 1.00 90.25 70 THR A O 1
ATOM 572 N N . LEU A 1 71 ? 14.560 -2.498 -22.648 1.00 87.50 71 LEU A N 1
ATOM 573 C CA . LEU A 1 71 ? 14.017 -1.931 -21.414 1.00 87.50 71 LEU A CA 1
ATOM 574 C C . LEU A 1 71 ? 14.870 -2.315 -20.205 1.00 87.50 71 LEU A C 1
ATOM 576 O O . LEU A 1 71 ? 15.253 -1.429 -19.453 1.00 87.50 71 LEU A O 1
ATOM 580 N N . ALA A 1 72 ? 15.240 -3.591 -20.055 1.00 87.06 72 ALA A N 1
ATOM 581 C CA . ALA A 1 72 ? 16.115 -4.037 -18.968 1.00 87.06 72 ALA A CA 1
ATOM 582 C C . ALA A 1 72 ? 17.446 -3.260 -18.941 1.00 87.06 72 ALA A C 1
ATOM 584 O O . ALA A 1 72 ? 17.844 -2.746 -17.899 1.00 87.06 72 ALA A O 1
ATOM 585 N N . ARG A 1 73 ? 18.091 -3.072 -20.104 1.00 86.19 73 ARG A N 1
ATOM 586 C CA . ARG A 1 73 ? 19.317 -2.258 -20.212 1.00 86.19 73 ARG A CA 1
ATOM 587 C C . ARG A 1 73 ? 19.092 -0.792 -19.849 1.00 86.19 73 ARG A C 1
ATOM 589 O O . ARG A 1 73 ? 19.942 -0.198 -19.196 1.00 86.19 73 ARG A O 1
ATOM 596 N N . LEU A 1 74 ? 17.976 -0.204 -20.281 1.00 84.62 74 LEU A N 1
ATOM 597 C CA . LEU A 1 74 ? 17.635 1.180 -19.948 1.00 84.62 74 LEU A CA 1
ATOM 598 C C . LEU A 1 74 ? 17.388 1.341 -18.448 1.00 84.62 74 LEU A C 1
ATOM 600 O O . LEU A 1 74 ? 17.908 2.284 -17.865 1.00 84.62 74 LEU A O 1
ATOM 604 N N . PHE A 1 75 ? 16.663 0.413 -17.816 1.00 80.06 75 PHE A N 1
ATOM 605 C CA . PHE A 1 75 ? 16.474 0.401 -16.366 1.00 80.06 75 PHE A CA 1
ATOM 606 C C . PHE A 1 75 ? 17.815 0.320 -15.640 1.00 80.06 75 PHE A C 1
ATOM 608 O O . PHE A 1 75 ? 18.079 1.181 -14.809 1.00 80.06 75 PHE A O 1
ATOM 615 N N . ILE A 1 76 ? 18.692 -0.621 -16.007 1.00 81.25 76 ILE A N 1
ATOM 616 C CA . ILE A 1 76 ? 20.047 -0.721 -15.436 1.00 81.25 76 ILE A CA 1
ATOM 617 C C . ILE A 1 76 ? 20.798 0.602 -15.605 1.00 81.25 76 ILE A C 1
ATOM 619 O O . ILE A 1 76 ? 21.343 1.109 -14.636 1.00 81.25 76 ILE A O 1
ATOM 623 N N . ARG A 1 77 ? 20.762 1.217 -16.792 1.00 79.88 77 ARG A N 1
ATOM 624 C CA . ARG A 1 77 ? 21.422 2.505 -17.039 1.00 79.88 77 ARG A CA 1
ATOM 625 C C . ARG A 1 77 ? 20.857 3.638 -16.177 1.00 79.88 77 ARG A C 1
ATOM 627 O O . ARG A 1 77 ? 21.632 4.403 -15.621 1.00 79.88 77 ARG A O 1
ATOM 634 N N . TYR A 1 78 ? 19.535 3.749 -16.028 1.00 75.94 78 TYR A N 1
ATOM 635 C CA . TYR A 1 78 ? 18.912 4.754 -15.155 1.00 75.94 78 TYR A CA 1
ATOM 636 C C . TYR A 1 78 ? 19.244 4.527 -13.674 1.00 75.94 78 TYR A C 1
ATOM 638 O O . TYR A 1 78 ? 19.454 5.497 -12.942 1.00 75.94 78 TYR A O 1
ATOM 646 N N . LEU A 1 79 ? 19.333 3.260 -13.253 1.00 72.75 79 LEU A N 1
ATOM 647 C CA . LEU A 1 79 ? 19.789 2.863 -11.922 1.00 72.75 79 LEU A CA 1
ATOM 648 C C . LEU A 1 79 ? 21.266 3.222 -11.707 1.00 72.75 79 LEU A C 1
ATOM 650 O O . LEU A 1 79 ? 21.609 3.787 -10.676 1.00 72.75 79 LEU A O 1
ATOM 654 N N . SER A 1 80 ? 22.146 2.938 -12.668 1.00 71.12 80 SER A N 1
ATOM 655 C CA . SER A 1 80 ? 23.572 3.286 -12.598 1.00 71.12 80 SER A CA 1
ATOM 656 C C . SER A 1 80 ? 23.790 4.798 -12.579 1.00 71.12 80 SER A C 1
ATOM 658 O O . SER A 1 80 ? 24.512 5.311 -11.731 1.00 71.12 80 SER A O 1
ATOM 660 N N . ASP A 1 81 ? 23.107 5.525 -13.464 1.00 71.06 81 ASP A N 1
ATOM 661 C CA . ASP A 1 81 ? 23.242 6.977 -13.606 1.00 71.06 81 ASP A CA 1
ATOM 662 C C . ASP A 1 81 ? 22.521 7.752 -12.492 1.00 71.06 81 ASP A C 1
ATOM 664 O O . ASP A 1 81 ? 22.567 8.985 -12.468 1.00 71.06 81 ASP A O 1
ATOM 668 N N . CYS A 1 82 ? 21.805 7.067 -11.591 1.00 63.53 82 CYS A N 1
ATOM 669 C CA . CYS A 1 82 ? 20.977 7.695 -10.565 1.00 63.53 82 CYS A CA 1
ATOM 670 C C . CYS A 1 82 ? 19.943 8.693 -11.130 1.00 63.53 82 CYS A C 1
ATOM 672 O O . CYS A 1 82 ? 19.548 9.653 -10.460 1.00 63.53 82 CYS A O 1
ATOM 674 N N . LYS A 1 83 ? 19.493 8.485 -12.372 1.00 68.12 83 LYS A N 1
ATOM 675 C CA . LYS A 1 83 ? 18.578 9.384 -13.085 1.00 68.12 83 LYS A CA 1
ATOM 676 C C . LYS A 1 83 ? 17.172 8.808 -13.069 1.00 68.12 83 LYS A C 1
ATOM 678 O O . LYS A 1 83 ? 16.892 7.817 -13.731 1.00 68.12 83 LYS A O 1
ATOM 683 N N . VAL A 1 84 ? 16.269 9.476 -12.357 1.00 67.19 84 VAL A N 1
ATOM 684 C CA . VAL A 1 84 ? 14.837 9.152 -12.364 1.00 67.19 84 VAL A CA 1
ATOM 685 C C . VAL A 1 84 ? 14.124 10.112 -13.322 1.00 67.19 84 VAL A C 1
ATOM 687 O O . VAL A 1 84 ? 14.140 11.322 -13.066 1.00 67.19 84 VAL A O 1
ATOM 690 N N . PRO A 1 85 ? 13.500 9.625 -14.413 1.00 71.19 85 PRO A N 1
ATOM 691 C CA . PRO A 1 85 ? 12.676 10.455 -15.287 1.00 71.19 85 PRO A CA 1
ATOM 692 C C . PRO A 1 85 ? 11.595 11.204 -14.500 1.00 71.19 85 PRO A C 1
ATOM 694 O O . PRO A 1 85 ? 10.976 10.651 -13.591 1.00 71.19 85 PRO A O 1
ATOM 697 N N . SER A 1 86 ? 11.320 12.458 -14.864 1.00 69.69 86 SER A N 1
ATOM 698 C CA . SER A 1 86 ? 10.297 13.279 -14.195 1.00 69.69 86 SER A CA 1
ATOM 699 C C . SER A 1 86 ? 8.916 12.614 -14.195 1.00 69.69 86 SER A C 1
ATOM 701 O O . SER A 1 86 ? 8.206 12.681 -13.197 1.00 69.69 86 SER A O 1
ATOM 703 N N . GLN A 1 87 ? 8.579 11.896 -15.269 1.00 69.00 87 GLN A N 1
ATOM 704 C CA . GLN A 1 87 ? 7.334 11.135 -15.421 1.00 69.00 87 GLN A CA 1
ATOM 705 C C . GLN A 1 87 ? 7.190 9.990 -14.406 1.00 69.00 87 GLN A C 1
ATOM 707 O O . GLN A 1 87 ? 6.076 9.596 -14.081 1.00 69.00 87 GLN A O 1
ATOM 712 N N . TRP A 1 88 ? 8.290 9.447 -13.874 1.00 68.25 88 TRP A N 1
ATOM 713 C CA . TRP A 1 88 ? 8.214 8.385 -12.865 1.00 68.25 88 TRP A CA 1
ATOM 714 C C . TRP A 1 88 ? 7.792 8.932 -11.500 1.00 68.25 88 TRP A C 1
ATOM 716 O O . TRP A 1 88 ? 7.197 8.199 -10.714 1.00 68.25 88 TRP A O 1
ATOM 726 N N . LYS A 1 89 ? 8.017 10.228 -11.239 1.00 63.31 89 LYS A N 1
ATOM 727 C CA . LYS A 1 89 ? 7.612 10.890 -9.988 1.00 63.31 89 LYS A CA 1
ATOM 728 C C . LYS A 1 89 ? 6.096 10.991 -9.828 1.00 63.31 89 LYS A C 1
ATOM 730 O O . LYS A 1 89 ? 5.610 11.111 -8.713 1.00 63.31 89 LYS A O 1
ATOM 735 N N . THR A 1 90 ? 5.356 10.952 -10.934 1.00 60.50 90 THR A N 1
ATOM 736 C CA . THR A 1 90 ? 3.887 10.991 -10.949 1.00 60.50 90 THR A CA 1
ATOM 737 C C . THR A 1 90 ? 3.266 9.606 -11.134 1.00 60.50 90 THR A C 1
ATOM 739 O O . THR A 1 90 ? 2.043 9.471 -11.143 1.00 60.50 90 THR A O 1
ATOM 742 N N . SER A 1 91 ? 4.093 8.568 -11.287 1.00 58.19 91 SER A N 1
ATOM 743 C CA . SER A 1 91 ? 3.642 7.194 -11.492 1.00 58.19 91 SER A CA 1
ATOM 744 C C . SER A 1 91 ? 3.396 6.473 -10.165 1.00 58.19 91 SER A C 1
ATOM 746 O O . SER A 1 91 ? 4.037 6.753 -9.152 1.00 58.19 91 SER A O 1
ATOM 748 N N . ARG A 1 92 ? 2.466 5.511 -10.161 1.00 58.19 92 ARG A N 1
ATOM 749 C CA . ARG A 1 92 ? 2.227 4.657 -8.993 1.00 58.19 92 ARG A CA 1
ATOM 750 C C . ARG A 1 92 ? 3.312 3.583 -8.905 1.00 58.19 92 ARG A C 1
ATOM 752 O O . ARG A 1 92 ? 3.219 2.557 -9.577 1.00 58.19 92 ARG A O 1
ATOM 759 N N . THR A 1 93 ? 4.301 3.793 -8.045 1.00 56.00 93 THR A N 1
ATOM 760 C CA . THR A 1 93 ? 5.326 2.786 -7.743 1.00 56.00 93 THR A CA 1
ATOM 761 C C . THR A 1 93 ? 4.727 1.642 -6.924 1.00 56.00 93 THR A C 1
ATOM 763 O O . THR A 1 93 ? 4.028 1.870 -5.938 1.00 56.00 93 THR A O 1
ATOM 766 N N . VAL A 1 94 ? 4.998 0.399 -7.325 1.00 57.03 94 VAL A N 1
ATOM 767 C CA . VAL A 1 94 ? 4.620 -0.804 -6.572 1.00 57.03 94 VAL A CA 1
ATOM 768 C C . VAL A 1 94 ? 5.897 -1.426 -6.020 1.00 57.03 94 VAL A C 1
ATOM 770 O O . VAL A 1 94 ? 6.651 -2.045 -6.765 1.00 57.03 94 VAL A O 1
ATOM 773 N N . ILE A 1 95 ? 6.147 -1.244 -4.724 1.00 58.97 95 ILE A N 1
ATOM 774 C CA . ILE A 1 95 ? 7.238 -1.919 -4.009 1.00 58.97 95 ILE A CA 1
ATOM 775 C C . ILE A 1 95 ? 6.647 -3.226 -3.465 1.00 58.97 95 ILE A C 1
ATOM 777 O O . ILE A 1 95 ? 5.649 -3.208 -2.751 1.00 58.97 95 ILE A O 1
ATOM 781 N N . GLY A 1 96 ? 7.157 -4.362 -3.946 1.00 62.47 96 GLY A N 1
ATOM 782 C CA . GLY A 1 96 ? 6.448 -5.647 -3.901 1.00 62.47 96 GLY A CA 1
ATOM 783 C C . GLY A 1 96 ? 6.594 -6.475 -2.615 1.00 62.47 9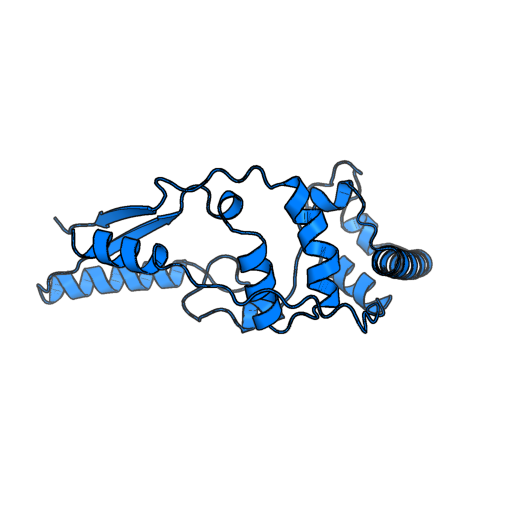6 GLY A C 1
ATOM 784 O O . GLY A 1 96 ? 7.518 -6.267 -1.836 1.00 62.47 96 GLY A O 1
ATOM 785 N N . ARG A 1 97 ? 5.674 -7.455 -2.494 1.00 57.53 97 ARG A N 1
ATOM 786 C CA . ARG A 1 97 ? 5.542 -8.662 -1.630 1.00 57.53 97 ARG A CA 1
ATOM 787 C C . ARG A 1 97 ? 6.205 -8.691 -0.250 1.00 57.53 97 ARG A C 1
ATOM 789 O O . ARG A 1 97 ? 5.520 -8.985 0.718 1.00 57.53 97 ARG A O 1
ATOM 796 N N . ARG A 1 98 ? 7.496 -8.393 -0.143 1.00 62.75 98 ARG A N 1
ATOM 797 C CA . ARG A 1 98 ? 8.243 -8.468 1.119 1.00 62.75 98 ARG A CA 1
ATOM 798 C C . ARG A 1 98 ? 7.702 -7.493 2.166 1.00 62.75 98 ARG A C 1
ATOM 800 O O . ARG A 1 98 ? 7.601 -7.839 3.334 1.00 62.75 98 ARG A O 1
ATOM 807 N N . LEU A 1 99 ? 7.262 -6.313 1.722 1.00 68.62 99 LEU A N 1
ATOM 808 C CA . LEU A 1 99 ? 6.610 -5.338 2.600 1.00 68.62 99 LEU A CA 1
ATOM 809 C C . LEU A 1 99 ? 5.267 -5.837 3.154 1.00 68.62 99 LEU A C 1
ATOM 811 O O . LEU A 1 99 ? 4.881 -5.380 4.222 1.00 68.62 99 LEU A O 1
ATOM 815 N N . ASP A 1 100 ? 4.566 -6.746 2.458 1.00 72.06 100 ASP A N 1
ATOM 816 C CA . ASP A 1 100 ? 3.270 -7.303 2.888 1.00 72.06 100 ASP A CA 1
ATOM 817 C C . ASP A 1 100 ? 3.432 -8.438 3.920 1.00 72.06 100 ASP A C 1
ATOM 819 O O . ASP A 1 100 ? 2.505 -8.706 4.693 1.00 72.06 100 ASP A O 1
ATOM 823 N N . GLU A 1 101 ? 4.574 -9.134 3.904 1.00 73.00 101 GLU A N 1
ATOM 824 C CA . GLU A 1 101 ? 4.898 -10.252 4.805 1.00 73.00 101 GLU A CA 1
ATOM 825 C C . GLU A 1 101 ? 5.257 -9.753 6.209 1.00 73.00 101 GLU A C 1
ATOM 827 O O . GLU A 1 101 ? 4.776 -10.309 7.192 1.00 73.00 101 GLU A O 1
ATOM 832 N N . GLU A 1 102 ? 5.999 -8.646 6.290 1.00 76.38 102 GLU A N 1
ATOM 833 C CA . GLU A 1 102 ? 6.429 -8.010 7.545 1.00 76.38 102 GLU A CA 1
ATOM 834 C C . GLU A 1 102 ? 5.350 -7.098 8.171 1.00 76.38 102 GLU A C 1
ATOM 836 O O . GLU A 1 102 ? 5.574 -6.482 9.215 1.00 76.38 102 GLU A O 1
ATOM 841 N N . GLN A 1 103 ? 4.164 -6.976 7.554 1.00 81.38 103 GLN A N 1
ATOM 842 C CA . GLN A 1 103 ? 3.070 -6.210 8.157 1.00 81.38 103 GLN A CA 1
ATOM 843 C C . GLN A 1 103 ? 2.481 -6.941 9.372 1.00 81.38 103 GLN A C 1
ATOM 845 O O . GLN A 1 103 ? 2.233 -8.152 9.305 1.00 81.38 103 GLN A O 1
ATOM 850 N N . PRO A 1 104 ? 2.127 -6.208 10.446 1.00 83.56 104 PRO A N 1
ATOM 851 C CA . PRO A 1 104 ? 1.390 -6.787 11.560 1.00 83.56 104 PRO A CA 1
ATOM 852 C C . PRO A 1 104 ? 0.055 -7.373 11.078 1.00 83.56 104 PRO A C 1
ATOM 854 O O . PRO A 1 104 ? -0.555 -6.889 10.121 1.00 83.56 104 PRO A O 1
ATOM 857 N N . ARG A 1 105 ? -0.425 -8.428 11.745 1.00 83.00 105 ARG A N 1
ATOM 858 C CA . ARG A 1 105 ? -1.665 -9.129 11.356 1.00 83.00 105 ARG A CA 1
ATOM 859 C C . ARG A 1 105 ? -2.902 -8.227 11.409 1.00 83.00 105 ARG A C 1
ATOM 861 O O . ARG A 1 105 ? -3.856 -8.467 10.681 1.00 83.00 105 ARG A O 1
ATOM 868 N N . GLU A 1 106 ? -2.861 -7.187 12.238 1.00 86.50 106 GLU A N 1
ATOM 869 C CA . GLU A 1 106 ? -3.906 -6.177 12.392 1.00 86.50 106 GLU A CA 1
ATOM 870 C C . GLU A 1 106 ? -3.960 -5.195 11.201 1.00 86.50 106 GLU A C 1
ATOM 872 O O . GLU A 1 106 ? -4.946 -4.476 11.028 1.00 86.50 106 GLU A O 1
ATOM 877 N N . GLN A 1 107 ? -2.929 -5.151 10.347 1.00 86.75 107 GLN A N 1
ATOM 878 C CA . GLN A 1 107 ? -2.913 -4.309 9.152 1.00 86.75 107 GLN A CA 1
ATOM 879 C C . GLN A 1 107 ? -3.659 -4.990 7.997 1.00 86.75 107 GLN A C 1
ATOM 881 O O . GLN A 1 107 ? -3.120 -5.844 7.290 1.00 86.75 107 GLN A O 1
ATOM 886 N N . ALA A 1 108 ? -4.901 -4.558 7.763 1.00 87.62 108 ALA A N 1
ATOM 887 C CA . ALA A 1 108 ? -5.676 -4.958 6.583 1.00 87.62 108 ALA A CA 1
ATOM 888 C C . ALA A 1 108 ? -5.589 -3.949 5.427 1.00 87.62 108 ALA A C 1
ATOM 890 O O . ALA A 1 108 ? -5.809 -4.307 4.271 1.00 87.62 108 ALA A O 1
ATOM 891 N N . GLY A 1 109 ? -5.293 -2.678 5.723 1.00 85.06 109 GLY A N 1
ATOM 892 C CA . GLY A 1 109 ? -5.171 -1.634 4.709 1.00 85.06 109 GLY A CA 1
ATOM 893 C C . GLY A 1 109 ? -3.938 -1.849 3.834 1.00 85.06 109 GLY A C 1
ATOM 894 O O . GLY A 1 109 ? -2.879 -2.208 4.334 1.00 85.06 109 GLY A O 1
ATOM 895 N N . PHE A 1 110 ? -4.074 -1.616 2.526 1.00 80.62 110 PHE A N 1
ATOM 896 C CA . PHE A 1 110 ? -2.985 -1.708 1.538 1.00 80.62 110 PHE A CA 1
ATOM 897 C C . PHE A 1 110 ? -2.286 -3.075 1.426 1.00 80.62 110 PHE A C 1
ATOM 899 O O . PHE A 1 110 ? -1.298 -3.177 0.706 1.00 80.62 110 PHE A O 1
ATOM 906 N N . ARG A 1 111 ? -2.826 -4.131 2.047 1.00 82.56 111 ARG A N 1
ATOM 907 C CA . ARG A 1 111 ? -2.259 -5.482 2.035 1.00 82.56 111 ARG A CA 1
ATOM 908 C C . ARG A 1 111 ? -3.054 -6.400 1.113 1.00 82.56 111 ARG A C 1
ATOM 910 O O . ARG A 1 111 ? -4.281 -6.493 1.202 1.00 82.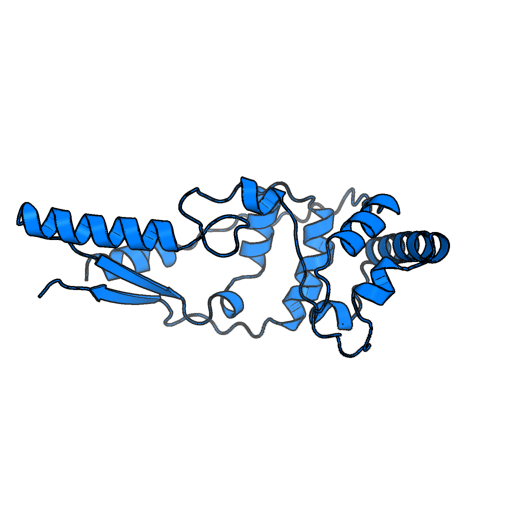56 111 ARG A O 1
ATOM 917 N N . LYS A 1 112 ? -2.378 -7.091 0.194 1.00 78.56 112 LYS A N 1
ATOM 918 C CA . LYS A 1 112 ? -3.065 -7.967 -0.764 1.00 78.56 112 LYS A CA 1
ATOM 919 C C . LYS A 1 112 ? -3.720 -9.152 -0.045 1.00 78.56 112 LYS A C 1
ATOM 921 O O . LYS A 1 112 ? -3.051 -9.894 0.660 1.00 78.56 112 LYS A O 1
ATOM 926 N N . GLY A 1 113 ? -5.008 -9.374 -0.309 1.00 83.38 113 GLY A N 1
ATOM 927 C CA . GLY A 1 113 ? -5.758 -10.510 0.242 1.00 83.38 113 GLY A CA 1
ATOM 928 C C . GLY A 1 113 ? -6.349 -10.268 1.631 1.00 83.38 113 GLY A C 1
ATOM 929 O O . GLY A 1 113 ? -6.994 -11.165 2.156 1.00 83.38 113 GLY A O 1
ATOM 930 N N . PHE A 1 114 ? -6.182 -9.069 2.194 1.00 84.69 114 PHE A N 1
ATOM 931 C CA . PHE A 1 114 ? -6.773 -8.679 3.471 1.00 84.69 114 PHE A CA 1
ATOM 932 C C . PHE A 1 114 ? -7.907 -7.676 3.252 1.00 84.69 114 PHE A C 1
ATOM 934 O O . PHE A 1 114 ? -7.894 -6.891 2.301 1.00 84.69 114 PHE A O 1
ATOM 941 N N . SER A 1 115 ? -8.909 -7.722 4.128 1.00 88.50 115 SER A N 1
ATOM 942 C CA . SER A 1 115 ? -10.093 -6.867 4.072 1.00 88.50 115 SER A CA 1
ATOM 943 C C . SER A 1 115 ? -10.382 -6.279 5.446 1.00 88.50 115 SER A C 1
ATOM 945 O O . SER A 1 115 ? -10.221 -6.937 6.468 1.00 88.50 115 SER A O 1
ATOM 947 N N . THR A 1 116 ? -10.877 -5.044 5.484 1.00 89.69 116 THR A N 1
ATOM 948 C CA . THR A 1 116 ? -11.365 -4.425 6.727 1.00 89.69 116 THR A CA 1
ATOM 949 C C . THR A 1 116 ? -12.669 -5.054 7.222 1.00 89.69 116 THR A C 1
ATOM 951 O O . THR A 1 116 ? -13.118 -4.750 8.326 1.00 89.69 116 THR A O 1
ATOM 954 N N . MET A 1 117 ? -13.273 -5.944 6.430 1.00 90.31 117 MET A N 1
ATOM 955 C CA . MET A 1 117 ? -14.502 -6.646 6.776 1.00 90.31 117 MET A CA 1
ATOM 956 C C . MET A 1 117 ? -14.356 -7.462 8.066 1.00 90.31 117 MET A C 1
ATOM 958 O O . MET A 1 117 ? -15.246 -7.390 8.912 1.00 90.31 117 MET A O 1
ATOM 962 N N . ASP A 1 118 ? -13.234 -8.154 8.266 1.00 88.69 118 ASP A N 1
ATOM 963 C CA . ASP A 1 118 ? -12.998 -8.962 9.472 1.00 88.69 118 ASP A CA 1
ATOM 964 C C . ASP A 1 118 ? -12.913 -8.083 10.727 1.00 88.69 118 ASP A C 1
ATOM 966 O O . ASP A 1 118 ? -13.500 -8.389 11.770 1.00 88.69 118 ASP A O 1
ATOM 970 N N . HIS A 1 119 ? -12.270 -6.917 10.611 1.00 91.00 119 HIS A N 1
ATOM 971 C CA . HIS A 1 119 ? -12.211 -5.929 11.688 1.00 91.00 119 HIS A CA 1
ATOM 972 C C . HIS A 1 119 ? -13.599 -5.378 12.033 1.00 91.00 119 HIS A C 1
ATOM 974 O O . HIS A 1 119 ? -13.942 -5.270 13.210 1.00 91.00 119 HIS A O 1
ATOM 980 N N . ILE A 1 120 ? -14.430 -5.082 11.027 1.00 92.56 120 ILE A N 1
ATOM 981 C CA . ILE A 1 120 ? -15.807 -4.614 11.242 1.00 92.56 120 ILE A CA 1
ATOM 982 C C . ILE A 1 120 ? -16.634 -5.683 11.966 1.00 92.56 120 ILE A C 1
ATOM 984 O O . ILE A 1 120 ? -17.329 -5.356 12.928 1.00 92.56 120 ILE A O 1
ATOM 988 N N . HIS A 1 121 ? -16.549 -6.950 11.550 1.00 92.88 121 HIS A N 1
ATOM 989 C CA . HIS A 1 121 ? -17.259 -8.045 12.220 1.00 92.88 121 HIS A CA 1
ATOM 990 C C . HIS A 1 121 ? -16.797 -8.212 13.668 1.00 92.88 121 HIS A C 1
ATOM 992 O O . HIS A 1 121 ? -17.627 -8.336 14.567 1.00 92.88 121 HIS A O 1
ATOM 998 N N . THR A 1 122 ? -15.489 -8.122 13.911 1.00 92.81 122 THR A N 1
ATOM 999 C CA . THR A 1 122 ? -14.912 -8.200 15.259 1.00 92.81 122 THR A CA 1
ATOM 1000 C C . THR A 1 122 ? -15.438 -7.080 16.157 1.00 92.81 122 THR A C 1
ATOM 1002 O O . THR A 1 122 ? -15.895 -7.339 17.269 1.00 92.81 122 THR A O 1
ATOM 1005 N N . ILE A 1 123 ? -15.452 -5.835 15.667 1.00 93.62 123 ILE A N 1
ATOM 1006 C CA . ILE A 1 123 ? -15.984 -4.689 16.417 1.00 93.62 123 ILE A CA 1
ATOM 1007 C C . ILE A 1 123 ? -17.483 -4.863 16.692 1.00 93.62 123 ILE A C 1
ATOM 1009 O O . ILE A 1 123 ? -17.923 -4.628 17.818 1.00 93.62 123 ILE A O 1
ATOM 1013 N N . ARG A 1 124 ? -18.272 -5.309 15.703 1.00 95.00 124 ARG A N 1
ATOM 1014 C CA . ARG A 1 124 ? -19.707 -5.590 15.899 1.00 95.00 124 ARG A CA 1
ATOM 1015 C C . ARG A 1 124 ? -19.918 -6.638 16.987 1.00 95.00 124 ARG A C 1
ATOM 1017 O O . ARG A 1 124 ? -20.718 -6.411 17.890 1.00 95.00 124 ARG A O 1
ATOM 1024 N N . ARG A 1 125 ? -19.134 -7.718 16.963 1.00 95.75 125 ARG A N 1
ATOM 1025 C CA . ARG A 1 125 ? -19.206 -8.773 17.974 1.00 95.75 125 ARG A CA 1
ATOM 1026 C C . ARG A 1 125 ? -18.853 -8.264 19.370 1.00 95.75 125 ARG A C 1
ATOM 1028 O O . ARG A 1 125 ? -19.548 -8.587 20.328 1.00 95.75 125 ARG A O 1
ATOM 1035 N N . LEU A 1 126 ? -17.814 -7.438 19.498 1.00 94.38 126 LEU A N 1
ATOM 1036 C CA . LEU A 1 126 ? -17.441 -6.822 20.777 1.00 94.38 126 LEU A CA 1
ATOM 1037 C C . LEU A 1 126 ? -18.564 -5.940 21.340 1.00 94.38 126 LEU A C 1
ATOM 1039 O O . LEU A 1 126 ? -18.827 -5.981 22.541 1.00 94.38 126 LEU A O 1
ATOM 1043 N N . ILE A 1 127 ? -19.247 -5.177 20.481 1.00 93.94 127 ILE A N 1
ATOM 1044 C CA . ILE A 1 127 ? -20.399 -4.352 20.872 1.00 93.94 127 ILE A CA 1
ATOM 1045 C C . ILE A 1 127 ? -21.553 -5.226 21.381 1.00 93.94 127 ILE A C 1
ATOM 1047 O O . ILE A 1 127 ? -22.144 -4.899 22.409 1.00 93.94 127 ILE A O 1
ATOM 1051 N N . GLU A 1 128 ? -21.870 -6.324 20.692 1.00 95.19 128 GLU A N 1
ATOM 1052 C CA . GLU A 1 128 ? -22.927 -7.265 21.093 1.00 95.19 128 GLU A CA 1
ATOM 1053 C C . GLU A 1 128 ? -22.636 -7.902 22.454 1.00 95.19 128 GLU A C 1
ATOM 1055 O O . GLU A 1 128 ? -23.462 -7.819 23.360 1.00 95.19 128 GLU A O 1
ATOM 1060 N N . VAL A 1 129 ? -21.432 -8.455 22.628 1.00 96.31 129 VAL A N 1
ATOM 1061 C CA . VAL A 1 129 ? -21.006 -9.112 23.874 1.00 96.31 129 VAL A CA 1
ATOM 1062 C C . VAL A 1 129 ? -20.987 -8.116 25.038 1.00 96.31 129 VAL A C 1
ATOM 1064 O O . VAL A 1 129 ? -21.452 -8.415 26.134 1.00 96.31 129 VAL A O 1
ATOM 1067 N N . SER A 1 130 ? -20.492 -6.897 24.818 1.00 94.38 130 SER A N 1
ATOM 1068 C CA . SER A 1 130 ? -20.521 -5.840 25.837 1.00 94.38 130 SER A CA 1
ATOM 1069 C C . SER A 1 130 ? -21.946 -5.534 26.311 1.00 94.38 130 SER A C 1
ATOM 1071 O O . SER A 1 130 ? -22.169 -5.416 27.519 1.00 94.38 130 SER A O 1
ATOM 1073 N N . ARG A 1 131 ? -22.909 -5.462 25.382 1.00 93.56 131 ARG A N 1
ATOM 1074 C CA . ARG A 1 131 ? -24.328 -5.239 25.694 1.00 93.56 131 ARG A CA 1
ATOM 1075 C C . ARG A 1 131 ? -24.941 -6.415 26.450 1.00 93.56 131 ARG A C 1
ATOM 1077 O O . ARG A 1 131 ? -25.640 -6.188 27.432 1.00 93.56 131 ARG A O 1
ATOM 1084 N N . GLU A 1 132 ? -24.647 -7.642 26.029 1.00 96.06 132 GLU A N 1
ATOM 1085 C CA . GLU A 1 132 ? -25.147 -8.873 26.653 1.00 96.06 132 GLU A CA 1
ATOM 1086 C C . GLU A 1 132 ? -24.714 -8.986 28.122 1.00 96.06 132 GLU A C 1
ATOM 1088 O O . GLU A 1 132 ? -25.544 -9.156 29.014 1.00 96.06 132 GLU A O 1
ATOM 1093 N N . TYR A 1 133 ? -23.423 -8.790 28.398 1.00 94.81 133 TYR A N 1
ATOM 1094 C CA . TYR A 1 133 ? -22.870 -8.892 29.752 1.00 94.81 133 TYR A CA 1
ATOM 1095 C C . TYR A 1 133 ? -22.937 -7.585 30.555 1.00 94.81 133 TYR A C 1
ATOM 1097 O O . TYR A 1 133 ? -22.372 -7.515 31.647 1.00 94.81 133 TYR A O 1
ATOM 1105 N N . LYS A 1 134 ? -23.588 -6.539 30.025 1.00 93.75 134 LYS A N 1
ATOM 1106 C CA . LYS A 1 134 ? -23.683 -5.200 30.641 1.00 93.75 134 LYS A CA 1
ATOM 1107 C C . LYS A 1 134 ? -22.317 -4.628 31.053 1.00 93.75 134 LYS A C 1
ATOM 1109 O O . LYS A 1 134 ? -22.199 -3.930 32.061 1.00 93.75 134 LYS A O 1
ATOM 1114 N N . LYS A 1 135 ? -21.266 -4.934 30.285 1.00 92.31 135 LYS A N 1
ATOM 1115 C CA . LYS A 1 135 ? -19.908 -4.431 30.528 1.00 92.31 135 LYS A CA 1
ATOM 1116 C C . LYS A 1 135 ? -19.686 -3.143 29.739 1.00 92.31 135 LYS A C 1
ATOM 1118 O O . LYS A 1 135 ? -19.962 -3.137 28.540 1.00 92.31 135 LYS A O 1
ATOM 1123 N N . PRO A 1 136 ? -19.146 -2.077 30.352 1.00 88.38 136 PRO A N 1
ATOM 1124 C CA . PRO A 1 136 ? -18.866 -0.840 29.635 1.00 88.38 136 PRO A CA 1
ATOM 1125 C C . PRO A 1 136 ? -17.791 -1.072 28.564 1.00 88.38 136 PRO A C 1
ATOM 1127 O O . PRO A 1 136 ? -16.705 -1.567 28.863 1.00 88.38 136 PRO A O 1
ATOM 1130 N N . LEU A 1 137 ? -18.087 -0.688 27.320 1.00 89.06 137 LEU A N 1
ATOM 1131 C CA . LEU A 1 137 ? -17.149 -0.722 26.197 1.00 89.06 137 LEU A CA 1
ATOM 1132 C C . LEU A 1 137 ? -16.887 0.698 25.692 1.00 89.06 137 LEU A C 1
ATOM 1134 O O . LEU A 1 137 ? -17.816 1.447 25.390 1.00 89.06 137 LEU A O 1
ATOM 1138 N N . CYS A 1 138 ? -15.610 1.054 25.569 1.00 86.25 138 CYS A N 1
ATOM 1139 C CA . CYS A 1 138 ? -15.170 2.313 24.977 1.00 86.25 138 CYS A CA 1
ATOM 1140 C C . CYS A 1 138 ? -14.476 2.027 23.643 1.00 86.25 138 CYS A C 1
ATOM 1142 O O . CYS A 1 138 ? -13.470 1.320 23.615 1.00 86.25 138 CYS A O 1
ATOM 1144 N N . LEU A 1 139 ? -14.997 2.583 22.548 1.00 85.56 139 LEU A N 1
ATOM 1145 C CA . LEU A 1 139 ? -14.362 2.519 21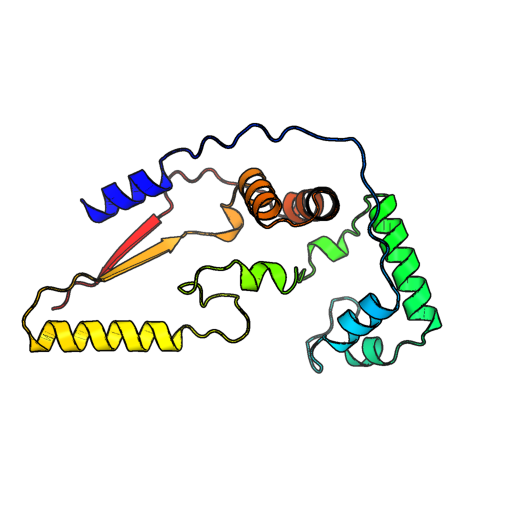.233 1.00 85.56 139 LEU A CA 1
ATOM 1146 C C . LEU A 1 139 ? -13.809 3.897 20.868 1.00 85.56 139 LEU A C 1
ATOM 1148 O O . LEU A 1 139 ? -14.510 4.907 20.962 1.00 85.56 139 LEU A O 1
ATOM 1152 N N . THR A 1 140 ? -12.549 3.928 20.441 1.00 81.56 140 THR A N 1
ATOM 1153 C CA . THR A 1 140 ? -11.859 5.154 20.026 1.00 81.56 140 THR A CA 1
ATOM 1154 C C . THR A 1 140 ? -11.459 5.034 18.566 1.00 81.56 140 THR A C 1
ATOM 1156 O O . THR A 1 140 ? -10.786 4.076 18.194 1.00 81.56 140 THR A O 1
ATOM 1159 N N . SER A 1 141 ? -11.851 6.011 17.750 1.00 81.19 141 SER A N 1
ATOM 1160 C CA . SER A 1 141 ? -11.379 6.131 16.370 1.00 81.19 141 SER A CA 1
ATOM 1161 C C . SER A 1 141 ? -10.305 7.210 16.289 1.00 81.19 141 SER A C 1
ATOM 1163 O O . SER A 1 141 ? -10.518 8.334 16.760 1.00 81.19 141 SER A O 1
ATOM 1165 N N . ILE A 1 142 ? -9.168 6.860 15.685 1.00 82.56 142 ILE A N 1
ATOM 1166 C CA . ILE A 1 142 ? -8.010 7.735 15.485 1.00 82.56 142 ILE A CA 1
ATOM 1167 C C . ILE A 1 142 ? -7.844 7.957 13.987 1.00 82.56 142 ILE A C 1
ATOM 1169 O O . ILE A 1 142 ? -7.670 6.997 13.242 1.00 82.56 142 ILE A O 1
ATOM 1173 N N . ASP A 1 143 ? -7.884 9.218 13.567 1.00 81.69 143 ASP A N 1
ATOM 1174 C CA . ASP A 1 143 ? -7.645 9.608 12.178 1.00 81.69 143 ASP A CA 1
ATOM 1175 C C . ASP A 1 143 ? -6.491 10.615 12.084 1.00 81.69 143 ASP A C 1
ATOM 1177 O O . ASP A 1 143 ? -6.424 11.591 12.846 1.00 81.69 143 ASP A O 1
ATOM 1181 N N . LEU A 1 144 ? -5.569 10.350 11.154 1.00 77.94 144 LEU A N 1
ATOM 1182 C CA . LEU A 1 144 ? -4.375 11.159 10.919 1.00 77.94 144 LEU A CA 1
ATOM 1183 C C . LEU A 1 144 ? -4.632 12.152 9.789 1.00 77.94 144 LEU A C 1
ATOM 1185 O O . LEU A 1 144 ? -4.847 11.783 8.631 1.00 77.94 144 LEU A O 1
ATOM 1189 N N . LYS A 1 145 ? -4.539 13.446 10.105 1.00 76.75 145 LYS A N 1
ATOM 1190 C CA . LYS A 1 145 ? -4.725 14.502 9.108 1.00 76.75 145 LYS A CA 1
ATOM 1191 C C . LYS A 1 145 ? -3.571 14.477 8.104 1.00 76.75 145 LYS A C 1
ATOM 1193 O O . LYS A 1 145 ? -2.429 14.686 8.491 1.00 76.75 145 LYS A O 1
ATOM 1198 N N . LYS A 1 146 ? -3.891 14.296 6.816 1.00 77.25 146 LYS A N 1
ATOM 1199 C CA . LYS A 1 146 ? -2.918 14.283 5.707 1.00 77.25 146 LYS A CA 1
ATOM 1200 C C . LYS A 1 146 ? -1.754 13.309 5.942 1.00 77.25 146 LYS A C 1
ATOM 1202 O O . LYS A 1 146 ? -0.595 13.666 5.762 1.00 77.25 146 LYS A O 1
ATOM 1207 N N . ALA A 1 147 ? -2.077 12.073 6.330 1.00 73.94 147 ALA A N 1
ATOM 1208 C CA . ALA A 1 147 ? -1.095 11.061 6.719 1.00 73.94 147 ALA A CA 1
ATOM 1209 C C . ALA A 1 147 ? 0.101 10.954 5.757 1.00 73.94 147 ALA A C 1
ATOM 1211 O O . ALA A 1 147 ? 1.224 10.908 6.232 1.00 73.94 147 ALA A O 1
ATOM 1212 N N . PHE A 1 148 ? -0.118 10.999 4.437 1.00 72.38 148 PHE A N 1
ATOM 1213 C CA . PHE A 1 148 ? 0.953 10.911 3.435 1.00 72.38 148 PHE A CA 1
ATOM 1214 C C . PHE A 1 148 ? 1.799 12.188 3.290 1.00 72.38 148 PHE A C 1
ATOM 1216 O O . PHE A 1 148 ? 2.995 12.082 3.039 1.00 72.38 148 PHE A O 1
ATOM 1223 N N . ASP A 1 149 ? 1.217 13.376 3.486 1.00 72.31 149 ASP A N 1
ATOM 1224 C CA . ASP A 1 149 ? 1.938 14.656 3.362 1.00 72.31 149 ASP A CA 1
ATOM 1225 C C . ASP A 1 149 ? 2.750 14.987 4.627 1.00 72.31 149 ASP A C 1
ATOM 1227 O O . ASP A 1 149 ? 3.667 15.808 4.597 1.00 72.31 149 ASP A O 1
ATOM 1231 N N . CYS A 1 150 ? 2.379 14.386 5.761 1.00 69.88 150 CYS A N 1
ATOM 1232 C CA . CYS A 1 150 ? 2.973 14.659 7.068 1.00 69.88 150 CYS A CA 1
ATOM 1233 C C . CYS A 1 150 ? 4.114 13.703 7.446 1.00 69.88 150 CYS A C 1
ATOM 1235 O O . CYS A 1 150 ? 4.766 13.927 8.469 1.00 69.88 150 CYS A O 1
ATOM 1237 N N . VAL A 1 151 ? 4.372 12.648 6.665 1.00 71.25 151 VAL A N 1
ATOM 1238 C CA . VAL A 1 151 ? 5.457 11.708 6.979 1.00 71.25 151 VAL A CA 1
ATOM 1239 C C . VAL A 1 151 ? 6.814 12.356 6.712 1.00 71.25 151 VAL A C 1
ATOM 1241 O O . VAL A 1 151 ? 7.057 12.910 5.641 1.00 71.25 151 VAL A O 1
ATOM 1244 N N . LYS A 1 152 ? 7.726 12.252 7.683 1.00 73.38 152 LYS A N 1
ATOM 1245 C CA . LYS A 1 152 ? 9.126 12.655 7.514 1.00 73.38 152 LYS A CA 1
ATOM 1246 C C . LYS A 1 152 ? 9.850 11.672 6.600 1.00 73.38 152 LYS A C 1
ATOM 1248 O O . LYS A 1 152 ? 9.774 10.462 6.820 1.00 73.38 152 LYS A O 1
ATOM 1253 N N . THR A 1 153 ? 10.587 12.185 5.619 1.00 69.19 153 THR A N 1
ATOM 1254 C CA . THR A 1 153 ? 11.348 11.361 4.670 1.00 69.19 153 THR A CA 1
ATOM 1255 C C . THR A 1 153 ? 12.334 10.452 5.398 1.00 69.19 153 THR A C 1
ATOM 1257 O O . THR A 1 153 ? 12.423 9.274 5.077 1.00 69.19 153 THR A O 1
ATOM 1260 N N . GLU A 1 154 ? 13.006 10.952 6.433 1.00 68.88 154 GLU A N 1
ATOM 1261 C CA . GLU A 1 154 ? 14.002 10.210 7.214 1.00 68.88 154 GLU A CA 1
ATOM 1262 C C . GLU A 1 154 ? 13.380 8.982 7.893 1.00 68.88 154 GLU A C 1
ATOM 1264 O O . GLU A 1 154 ? 13.940 7.890 7.842 1.00 68.88 154 GLU A O 1
ATOM 1269 N N . ALA A 1 155 ? 12.170 9.136 8.441 1.00 73.50 155 ALA A N 1
ATOM 1270 C CA . ALA A 1 155 ? 11.437 8.042 9.072 1.00 73.50 155 ALA A CA 1
ATOM 1271 C C . ALA A 1 155 ? 11.021 6.962 8.056 1.00 73.50 155 ALA A C 1
ATOM 1273 O O . ALA A 1 155 ? 11.054 5.774 8.369 1.00 73.50 155 ALA A O 1
ATOM 1274 N N . VAL A 1 156 ? 10.665 7.356 6.826 1.00 75.56 156 VAL A N 1
ATOM 1275 C CA . VAL A 1 156 ? 10.371 6.405 5.737 1.00 75.56 156 VAL A CA 1
ATOM 1276 C C . VAL A 1 156 ? 11.628 5.637 5.330 1.00 75.56 156 VAL A C 1
ATOM 1278 O O . VAL A 1 156 ? 11.572 4.422 5.157 1.00 75.56 156 VAL A O 1
ATOM 1281 N N . MET A 1 157 ? 12.766 6.323 5.200 1.00 71.06 157 MET A N 1
ATOM 1282 C CA . MET A 1 157 ? 14.041 5.700 4.827 1.00 71.06 157 MET A CA 1
ATOM 1283 C C . MET A 1 157 ? 14.486 4.665 5.869 1.00 71.06 157 MET A C 1
ATOM 1285 O O . MET A 1 157 ? 14.880 3.554 5.506 1.00 71.06 157 MET A O 1
ATOM 1289 N N . GLU A 1 158 ? 14.373 4.994 7.157 1.00 73.62 158 GLU A N 1
ATOM 1290 C CA . GLU A 1 158 ? 14.702 4.077 8.251 1.00 73.62 158 GLU A CA 1
ATOM 1291 C C . GLU A 1 158 ? 13.756 2.871 8.284 1.00 73.62 158 GLU A C 1
ATOM 1293 O O . GLU A 1 158 ? 14.215 1.730 8.312 1.00 73.62 158 GLU A O 1
ATOM 1298 N N . ALA A 1 159 ? 12.440 3.095 8.185 1.00 76.50 159 ALA A N 1
ATOM 1299 C CA . ALA A 1 159 ? 11.453 2.015 8.185 1.00 76.50 159 ALA A CA 1
ATOM 1300 C C . ALA A 1 159 ? 11.684 1.003 7.049 1.00 76.50 159 ALA A C 1
ATOM 1302 O O . ALA A 1 159 ? 11.490 -0.198 7.233 1.00 76.50 159 ALA A O 1
ATOM 1303 N N . LEU A 1 160 ? 12.122 1.475 5.882 1.00 74.81 160 LEU A N 1
ATOM 1304 C CA . LEU A 1 160 ? 12.424 0.618 4.737 1.00 74.81 160 LEU A CA 1
ATOM 1305 C C . LEU A 1 160 ? 13.772 -0.090 4.870 1.00 74.81 160 LEU A C 1
ATOM 1307 O O . LEU A 1 160 ? 13.895 -1.239 4.449 1.00 74.81 160 LEU A O 1
ATOM 1311 N N . THR A 1 161 ? 14.757 0.564 5.489 1.00 72.88 161 THR A N 1
ATOM 1312 C CA . THR A 1 161 ? 16.048 -0.060 5.812 1.00 72.88 161 THR A CA 1
ATOM 1313 C C . THR A 1 161 ? 15.844 -1.207 6.804 1.00 72.88 161 THR A C 1
ATOM 1315 O O . THR A 1 161 ? 16.378 -2.297 6.607 1.00 72.88 161 THR A O 1
ATOM 1318 N N . ASN A 1 162 ? 14.987 -1.002 7.810 1.00 75.25 162 ASN A N 1
ATOM 1319 C CA . ASN A 1 162 ? 14.628 -2.016 8.802 1.00 75.25 162 ASN A CA 1
ATOM 1320 C C . ASN A 1 162 ? 13.857 -3.201 8.197 1.00 75.25 162 ASN A C 1
ATOM 1322 O O . ASN A 1 162 ? 14.006 -4.323 8.666 1.00 75.25 162 ASN A O 1
ATOM 1326 N N . GLN A 1 163 ? 13.096 -2.990 7.117 1.00 70.19 163 GLN A N 1
ATOM 1327 C CA . GLN A 1 163 ? 12.415 -4.062 6.370 1.00 70.19 163 GLN A CA 1
ATOM 1328 C C . GLN A 1 163 ? 13.333 -4.793 5.370 1.00 70.19 163 GLN A C 1
ATOM 1330 O O . GLN A 1 163 ? 12.860 -5.479 4.461 1.00 70.19 163 GLN A O 1
ATOM 1335 N N . ALA A 1 164 ? 14.656 -4.652 5.527 1.00 65.38 164 ALA A N 1
ATOM 1336 C CA . ALA A 1 164 ? 15.680 -5.321 4.726 1.00 65.38 164 ALA A CA 1
ATOM 1337 C C . ALA A 1 164 ? 15.541 -5.087 3.210 1.00 65.38 164 ALA A C 1
ATOM 1339 O O . ALA A 1 164 ? 15.946 -5.928 2.395 1.00 65.38 164 ALA A O 1
ATOM 1340 N N . LEU A 1 165 ? 14.980 -3.940 2.811 1.00 66.31 165 LEU A N 1
ATOM 1341 C CA . LEU A 1 165 ? 15.126 -3.488 1.437 1.00 66.31 165 LEU A CA 1
ATOM 1342 C C . LEU A 1 165 ? 16.588 -3.074 1.219 1.00 66.31 165 LEU A C 1
ATOM 1344 O O . LEU A 1 165 ? 17.157 -2.381 2.065 1.00 66.31 165 LEU A O 1
ATOM 1348 N N . PRO A 1 166 ? 17.214 -3.472 0.098 1.00 63.78 166 PRO A N 1
ATOM 1349 C CA . PRO A 1 166 ? 18.576 -3.062 -0.204 1.00 63.78 166 PRO A CA 1
ATOM 1350 C C . PRO A 1 166 ? 18.695 -1.537 -0.153 1.00 63.78 166 PRO A C 1
ATOM 1352 O O . PRO A 1 166 ? 17.929 -0.837 -0.824 1.00 63.78 166 PRO A O 1
ATOM 1355 N N . ALA A 1 167 ? 19.667 -1.023 0.607 1.00 59.59 167 ALA A N 1
ATOM 1356 C CA . ALA A 1 167 ? 19.923 0.416 0.729 1.00 59.59 167 ALA A CA 1
ATOM 1357 C C . ALA A 1 167 ? 20.062 1.089 -0.650 1.00 59.59 167 ALA A C 1
ATOM 1359 O O . ALA A 1 167 ? 19.615 2.217 -0.844 1.00 59.59 167 ALA A O 1
ATOM 1360 N N . SER A 1 168 ? 20.572 0.347 -1.639 1.00 58.72 168 SER A N 1
ATOM 1361 C CA . SER A 1 168 ? 20.651 0.738 -3.047 1.00 58.72 168 SER A CA 1
ATOM 1362 C C . SER A 1 168 ? 19.301 1.130 -3.666 1.00 58.72 168 SER A C 1
ATOM 1364 O O . SER A 1 168 ? 19.233 2.112 -4.401 1.00 58.72 168 SER A O 1
ATOM 1366 N N . TYR A 1 169 ? 18.210 0.426 -3.355 1.00 60.25 169 TYR A N 1
ATOM 1367 C CA . TYR A 1 169 ? 16.871 0.747 -3.862 1.00 60.25 169 TYR A CA 1
ATOM 1368 C C . TYR A 1 169 ? 16.279 1.973 -3.155 1.00 60.25 169 TYR A C 1
ATOM 1370 O O . TYR A 1 169 ? 15.684 2.847 -3.789 1.00 60.25 169 TYR A O 1
ATOM 1378 N N . ILE A 1 170 ? 16.490 2.057 -1.840 1.00 60.81 170 ILE A N 1
ATOM 1379 C CA . ILE A 1 170 ? 15.958 3.119 -0.985 1.00 60.81 170 ILE A CA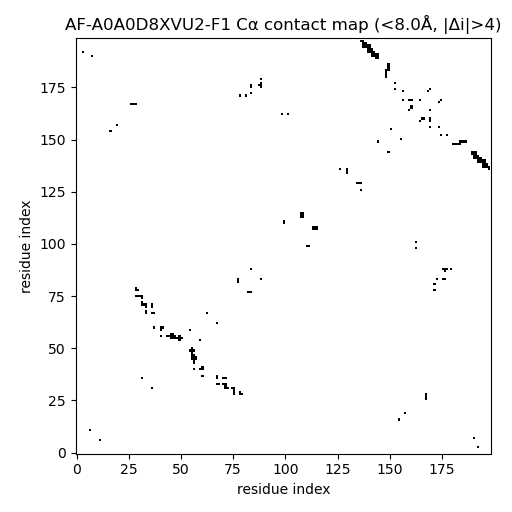 1
ATOM 1380 C C . ILE A 1 170 ? 16.622 4.466 -1.331 1.00 60.81 170 ILE A C 1
ATOM 1382 O O . ILE A 1 170 ? 15.922 5.443 -1.588 1.00 60.81 170 ILE A O 1
ATOM 1386 N N . ILE A 1 171 ? 17.957 4.508 -1.421 1.00 57.69 171 ILE A N 1
ATOM 1387 C CA . ILE A 1 171 ? 18.754 5.720 -1.694 1.00 57.69 171 ILE A CA 1
ATOM 1388 C C . ILE A 1 171 ? 18.492 6.273 -3.103 1.00 57.69 171 ILE A C 1
ATOM 1390 O O . ILE A 1 171 ? 18.480 7.489 -3.306 1.00 57.69 171 ILE A O 1
ATOM 1394 N N . LEU A 1 172 ? 18.250 5.402 -4.086 1.00 58.09 172 LEU A N 1
ATOM 1395 C CA . LEU A 1 172 ? 18.093 5.820 -5.477 1.00 58.09 172 LEU A CA 1
ATOM 1396 C C . LEU A 1 172 ? 16.688 6.340 -5.804 1.00 58.09 172 LEU A C 1
ATOM 1398 O O . LEU A 1 172 ? 16.544 7.370 -6.472 1.00 58.09 172 LEU A O 1
ATOM 1402 N N . TYR A 1 173 ? 15.656 5.621 -5.357 1.00 57.12 173 TYR A N 1
ATOM 1403 C CA . TYR A 1 173 ? 14.279 5.881 -5.770 1.00 57.12 173 TYR A CA 1
ATOM 1404 C C . TYR A 1 173 ? 13.562 6.873 -4.863 1.00 57.12 173 TYR A C 1
ATOM 1406 O O . TYR A 1 173 ? 12.850 7.746 -5.360 1.00 57.12 173 TYR A O 1
ATOM 1414 N N . LEU A 1 174 ? 13.730 6.780 -3.545 1.00 59.06 174 LEU A N 1
ATOM 1415 C CA . LEU A 1 174 ? 12.822 7.469 -2.631 1.00 59.06 174 LEU A CA 1
ATOM 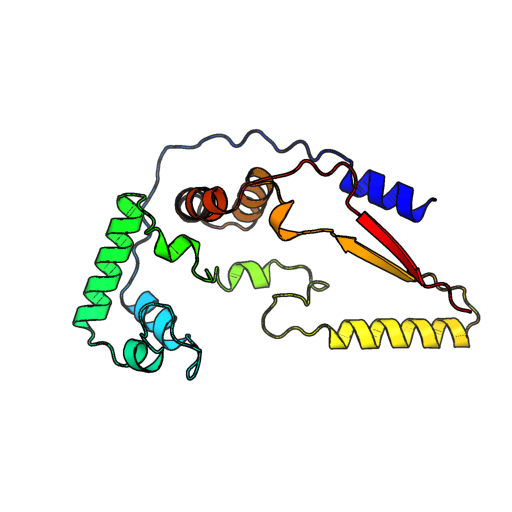1416 C C . LEU A 1 174 ? 13.137 8.943 -2.433 1.00 59.06 174 LEU A C 1
ATOM 1418 O O . LEU A 1 174 ? 12.203 9.725 -2.580 1.00 59.06 174 LEU A O 1
ATOM 1422 N N . PRO A 1 175 ? 14.390 9.388 -2.231 1.00 55.22 175 PRO A N 1
ATOM 1423 C CA . PRO A 1 175 ? 14.675 10.812 -2.137 1.00 55.22 175 PRO A CA 1
ATOM 1424 C C . PRO A 1 175 ? 14.201 11.558 -3.388 1.00 55.22 175 PRO A C 1
ATOM 1426 O O . PRO A 1 175 ? 13.531 12.573 -3.282 1.00 55.22 175 PRO A O 1
ATOM 1429 N N . ARG A 1 176 ? 14.437 11.035 -4.598 1.00 53.97 176 ARG A N 1
ATOM 1430 C CA . ARG A 1 176 ? 14.091 11.744 -5.847 1.00 53.97 176 ARG A CA 1
ATOM 1431 C C . ARG A 1 176 ? 12.609 11.690 -6.233 1.00 53.97 176 ARG A C 1
ATOM 1433 O O . ARG A 1 176 ? 12.149 12.612 -6.913 1.00 53.97 176 ARG A O 1
ATOM 1440 N N . VAL A 1 177 ? 11.878 10.650 -5.826 1.00 52.69 177 VAL A N 1
ATOM 1441 C CA . VAL A 1 177 ? 10.416 10.559 -5.997 1.00 52.69 177 VAL A CA 1
ATOM 1442 C C . VAL A 1 177 ? 9.696 11.370 -4.911 1.00 52.69 177 VAL A C 1
ATOM 1444 O O . VAL A 1 177 ? 8.778 12.119 -5.233 1.00 52.69 177 VAL A O 1
ATOM 1447 N N . MET A 1 178 ? 10.164 11.318 -3.660 1.00 48.06 178 MET A N 1
ATOM 1448 C CA . MET A 1 178 ? 9.558 12.007 -2.510 1.00 48.06 178 MET A CA 1
ATOM 1449 C C . MET A 1 178 ? 9.879 13.511 -2.472 1.00 48.06 178 MET A C 1
ATOM 1451 O O . MET A 1 178 ? 9.004 14.297 -2.120 1.00 48.06 178 MET A O 1
ATOM 1455 N N . LEU A 1 179 ? 11.066 13.954 -2.925 1.00 45.72 179 LEU A N 1
ATOM 1456 C CA . LEU A 1 179 ? 11.433 15.385 -3.010 1.00 45.72 179 LEU A CA 1
ATOM 1457 C C . LEU A 1 179 ? 10.503 16.200 -3.930 1.00 45.72 179 LEU A C 1
ATOM 1459 O O . LEU A 1 179 ? 10.458 17.421 -3.821 1.00 45.72 179 LEU A O 1
ATOM 1463 N N . GLY A 1 180 ? 9.750 15.556 -4.831 1.00 39.59 180 GLY A N 1
ATOM 1464 C CA . GLY A 1 180 ? 8.721 16.221 -5.642 1.00 39.59 180 GLY A CA 1
ATOM 1465 C C . GLY A 1 180 ? 7.411 16.510 -4.895 1.00 39.59 180 GLY A C 1
ATOM 1466 O O . GLY A 1 180 ? 6.571 17.233 -5.422 1.00 39.59 180 GLY A O 1
ATOM 1467 N N . VAL A 1 181 ? 7.234 15.953 -3.693 1.00 41.47 181 VAL A N 1
ATOM 1468 C CA . VAL A 1 181 ? 5.986 15.992 -2.907 1.00 41.47 181 VAL A CA 1
ATOM 1469 C C . VAL A 1 181 ? 6.148 16.822 -1.622 1.00 41.47 181 VAL A C 1
ATOM 1471 O O . VAL A 1 181 ? 5.172 17.283 -1.035 1.00 41.47 181 VAL A O 1
ATOM 1474 N N . SER A 1 182 ? 7.381 17.087 -1.185 1.00 34.41 182 SER A N 1
ATOM 1475 C CA . SER A 1 182 ? 7.663 17.712 0.111 1.00 34.41 182 SER A CA 1
ATOM 1476 C C . SER A 1 182 ? 7.495 19.244 0.120 1.00 34.41 182 SER A C 1
ATOM 1478 O O . SER A 1 182 ? 8.470 19.990 0.100 1.00 34.41 182 SER A O 1
ATOM 1480 N N . ARG A 1 183 ? 6.258 19.739 0.266 1.00 33.03 183 ARG A N 1
ATOM 1481 C CA . ARG A 1 183 ? 5.995 20.947 1.081 1.00 33.03 183 ARG A CA 1
ATOM 1482 C C . ARG A 1 183 ? 5.452 20.494 2.434 1.00 33.03 183 ARG A C 1
ATOM 1484 O O . ARG A 1 183 ? 4.245 20.415 2.642 1.00 33.03 183 ARG A O 1
ATOM 1491 N N . ILE A 1 184 ? 6.361 20.163 3.346 1.00 39.28 184 ILE A N 1
ATOM 1492 C CA . ILE A 1 184 ? 6.022 19.669 4.682 1.00 39.28 184 ILE A CA 1
ATOM 1493 C C . ILE A 1 184 ? 5.674 20.869 5.565 1.00 39.28 184 ILE A C 1
ATOM 1495 O O . ILE A 1 184 ? 6.518 21.711 5.859 1.00 39.28 184 ILE A O 1
ATOM 1499 N N . THR A 1 185 ? 4.412 20.955 5.984 1.00 32.88 185 THR A N 1
ATOM 1500 C CA . THR A 1 185 ? 3.989 21.875 7.048 1.00 32.88 185 THR A CA 1
ATOM 1501 C C . THR A 1 185 ? 4.147 21.145 8.379 1.00 32.88 185 THR A C 1
ATOM 1503 O O . THR A 1 185 ? 3.635 20.038 8.534 1.00 32.88 185 THR A O 1
ATOM 1506 N N . GLN A 1 186 ? 4.861 21.742 9.335 1.00 37.47 186 GLN A N 1
ATOM 1507 C CA . GLN A 1 186 ? 5.007 21.225 10.699 1.00 37.47 186 GLN A CA 1
ATOM 1508 C C . GLN A 1 186 ? 3.621 20.933 11.311 1.00 37.47 186 GLN A C 1
ATOM 1510 O O . GLN A 1 186 ? 2.769 21.823 11.371 1.00 37.47 186 GLN A O 1
ATOM 1515 N N . MET A 1 187 ? 3.387 19.699 11.776 1.00 34.94 187 MET A N 1
ATOM 1516 C 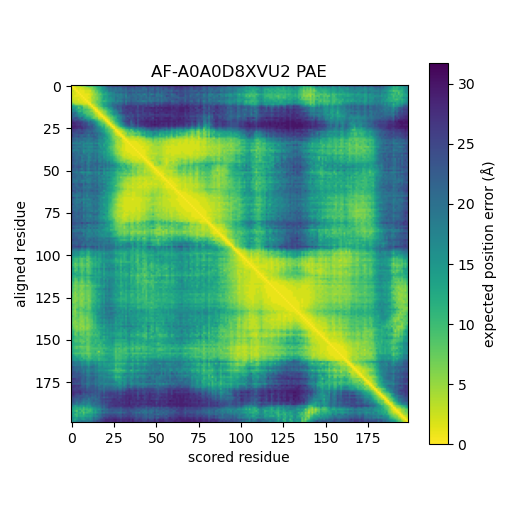CA . MET A 1 187 ? 2.190 19.356 12.554 1.00 34.94 187 MET A CA 1
ATOM 1517 C C . MET A 1 187 ? 2.237 20.113 13.885 1.00 34.94 187 MET A C 1
ATOM 1519 O O . MET A 1 187 ? 2.949 19.708 14.799 1.00 34.94 187 MET A O 1
ATOM 1523 N N . LYS A 1 188 ? 1.478 21.207 14.000 1.00 39.97 188 LYS A N 1
ATOM 1524 C CA . LYS A 1 188 ? 1.127 21.782 15.309 1.00 39.97 188 LYS A CA 1
ATOM 1525 C C . LYS A 1 188 ? -0.176 21.204 15.879 1.00 39.97 188 LYS A C 1
ATOM 1527 O O . LYS A 1 188 ? -0.347 21.227 17.086 1.00 39.97 188 LYS A O 1
ATOM 1532 N N . GLU A 1 189 ? -1.033 20.589 15.058 1.00 52.38 189 GLU A N 1
ATOM 1533 C CA . GLU A 1 189 ? -2.257 19.891 15.490 1.00 52.38 189 GLU A CA 1
ATOM 1534 C C . GLU A 1 189 ? -2.616 18.807 14.460 1.00 52.38 189 GLU A C 1
ATOM 1536 O O . GLU A 1 189 ? -2.807 19.131 13.284 1.00 52.38 189 GLU A O 1
ATOM 1541 N N . GLY A 1 190 ? -2.690 17.520 14.829 1.00 50.59 190 GLY A N 1
ATOM 1542 C CA . GLY A 1 190 ? -2.822 16.489 13.786 1.00 50.59 190 GLY A CA 1
ATOM 1543 C C . GLY A 1 190 ? -3.392 15.119 14.141 1.00 50.59 190 GLY A C 1
ATOM 1544 O O . GLY A 1 190 ? -3.418 14.261 13.262 1.00 50.59 190 GLY A O 1
ATOM 1545 N N . ILE A 1 191 ? -3.909 14.918 15.354 1.00 52.78 191 ILE A N 1
ATOM 1546 C CA . ILE A 1 191 ? -4.628 13.688 15.713 1.00 52.78 191 ILE A CA 1
ATOM 1547 C C . ILE A 1 191 ? -6.081 14.049 16.012 1.00 52.78 191 ILE A C 1
ATOM 1549 O O . ILE A 1 191 ? -6.359 14.780 16.963 1.00 52.78 191 ILE A O 1
ATOM 1553 N N . ARG A 1 192 ? -7.022 13.534 15.211 1.00 53.78 192 ARG A N 1
ATOM 1554 C CA . ARG A 1 192 ? -8.446 13.580 15.560 1.00 53.78 192 ARG A CA 1
ATOM 1555 C C . ARG A 1 192 ? -8.794 12.311 16.320 1.00 53.78 192 ARG A C 1
ATOM 1557 O O . ARG A 1 192 ? -8.821 11.227 15.744 1.00 53.78 192 ARG A O 1
ATOM 1564 N N . VAL A 1 193 ? -9.067 12.463 17.612 1.00 54.31 193 VAL A N 1
ATOM 1565 C CA . VAL A 1 193 ? -9.569 11.385 18.467 1.00 54.31 193 VAL A CA 1
ATOM 1566 C C . VAL A 1 193 ? -11.063 11.592 18.659 1.00 54.31 193 VAL A C 1
ATOM 1568 O O . VAL A 1 193 ? -11.486 12.621 19.186 1.00 54.31 193 VAL A O 1
ATOM 1571 N N . SER A 1 194 ? -11.864 10.616 18.246 1.00 58.78 194 SER A N 1
ATOM 1572 C CA . SER A 1 194 ? -13.305 10.611 18.502 1.00 58.78 194 SER A CA 1
ATOM 1573 C C . SER A 1 194 ? -13.673 9.412 19.370 1.00 58.78 194 SER A C 1
ATOM 1575 O O . SER A 1 194 ? -13.284 8.278 19.090 1.00 58.78 194 SER A O 1
ATOM 1577 N N . ASN A 1 195 ? -14.402 9.682 20.455 1.00 53.56 195 ASN A N 1
ATOM 1578 C CA . ASN A 1 195 ? -14.935 8.640 21.324 1.00 53.56 195 ASN A CA 1
ATOM 1579 C C . ASN A 1 195 ? -16.327 8.262 20.834 1.00 53.56 195 ASN A C 1
ATOM 1581 O O . ASN A 1 195 ? -17.228 9.102 20.807 1.00 53.56 195 ASN A O 1
ATOM 1585 N N . LEU A 1 196 ? -16.517 6.990 20.518 1.00 55.38 196 LEU A N 1
ATOM 1586 C CA . LEU A 1 196 ? -17.836 6.417 20.306 1.00 55.38 196 LEU A CA 1
ATOM 1587 C C . LEU A 1 196 ? -18.331 5.932 21.670 1.00 55.38 196 LEU A C 1
ATOM 1589 O O . LEU A 1 196 ? -18.000 4.834 22.116 1.00 55.38 196 LEU A O 1
ATOM 1593 N N . ARG A 1 197 ? -19.080 6.787 22.376 1.00 48.53 197 ARG A N 1
ATOM 1594 C CA . ARG A 1 197 ? -19.803 6.365 23.583 1.00 48.53 197 ARG A CA 1
ATOM 1595 C C . ARG A 1 197 ? -21.050 5.597 23.160 1.00 48.53 197 ARG A C 1
ATOM 1597 O O . ARG A 1 197 ? -21.840 6.115 22.372 1.00 48.53 197 ARG A O 1
ATOM 1604 N N . GLN A 1 198 ? -21.230 4.391 23.696 1.00 48.19 198 GLN A N 1
ATOM 1605 C CA . GLN A 1 198 ? -22.534 3.731 23.660 1.00 48.19 198 GLN A CA 1
ATOM 1606 C C . GLN A 1 198 ? -23.547 4.634 24.387 1.00 48.19 198 GLN A C 1
ATOM 1608 O O . GLN A 1 198 ? -23.291 5.048 25.519 1.00 48.19 198 GLN A O 1
ATOM 1613 N N . ARG A 1 199 ? -24.632 4.997 23.694 1.00 42.41 199 ARG A N 1
ATOM 1614 C CA . ARG A 1 199 ? -25.866 5.495 24.314 1.00 42.41 199 ARG A CA 1
ATOM 1615 C C . ARG A 1 199 ? -26.726 4.307 24.713 1.00 42.41 199 ARG A C 1
ATOM 1617 O O . ARG A 1 199 ? -26.689 3.308 23.955 1.00 42.41 199 ARG A O 1
#

Sequence (199 aa):
KIIYDYYTNLFGSHVRLPPCNERKDDYVVPNVLPSEIRHAISSVRNRTAPGPDRIRPEHLKNLPPVIIKTLARLFIRYLSDCKVPSQWKTSRTVIGRRLDEEQPREQAGFRKGFSTMDHIHTIRRLIEVSREYKKPLCLTSIDLKKAFDCVKTEAVMEALTNQALPASYIILYLPRVMLGVSRITQMKEGIRVSNLRQR

Organism: Dictyocaulus viviparus (NCBI:txid29172)

Solvent-accessible surface area (backbone atoms only — not comparable to full-atom values): 12629 Å² total; per-residue (Å²): 103,72,69,59,54,50,51,50,48,69,72,60,55,75,77,78,70,75,80,81,75,80,77,79,78,82,80,67,72,72,85,57,45,46,66,54,54,50,49,56,48,63,68,52,65,71,92,56,84,49,56,100,83,64,60,41,53,68,60,59,62,68,55,55,71,67,55,43,47,51,49,26,53,48,52,39,48,31,60,68,68,64,51,76,61,74,72,58,53,79,47,89,80,80,85,65,71,67,68,60,69,76,47,60,90,87,58,28,77,99,32,91,97,48,56,63,62,63,58,52,52,51,53,52,50,52,53,53,53,25,62,74,71,71,44,94,66,85,48,76,51,80,47,63,64,57,58,83,65,63,58,56,66,66,62,53,54,49,55,42,49,76,68,68,45,58,63,62,58,52,67,55,50,45,58,70,40,48,65,78,68,68,78,67,69,83,79,87,76,55,76,51,78,45,76,52,72,79,128